Protein AF-X0YI12-F1 (afdb_monomer)

Mean predicted aligned error: 4.75 Å

Structure (mmCIF, N/CA/C/O backbone):
data_AF-X0YI12-F1
#
_entry.id   AF-X0YI12-F1
#
loop_
_atom_site.group_PDB
_atom_site.id
_atom_site.type_symbol
_atom_site.label_atom_id
_atom_site.label_alt_id
_atom_site.label_comp_id
_atom_site.label_asym_id
_atom_site.label_entity_id
_atom_site.label_seq_id
_atom_site.pdbx_PDB_ins_code
_atom_site.Cartn_x
_atom_site.Cartn_y
_atom_site.Cartn_z
_atom_site.occupancy
_atom_site.B_iso_or_equiv
_atom_site.auth_seq_id
_atom_site.auth_comp_id
_atom_site.auth_asym_id
_atom_site.auth_atom_id
_atom_site.pdbx_PDB_model_num
ATOM 1 N N . LEU A 1 1 ? 3.601 15.321 -9.075 1.00 83.69 1 LEU A N 1
ATOM 2 C CA . LEU A 1 1 ? 3.039 14.483 -7.984 1.00 83.69 1 LEU A CA 1
ATOM 3 C C . LEU A 1 1 ? 1.960 15.288 -7.278 1.00 83.69 1 LEU A C 1
ATOM 5 O O . LEU A 1 1 ? 1.842 16.468 -7.572 1.00 83.69 1 LEU A O 1
ATOM 9 N N . TRP A 1 2 ? 1.183 14.684 -6.387 1.00 88.38 2 TRP A N 1
ATOM 10 C CA . TRP A 1 2 ? 0.180 15.397 -5.594 1.00 88.38 2 TRP A CA 1
ATOM 11 C C . TRP A 1 2 ? 0.550 15.332 -4.113 1.00 88.38 2 TRP A C 1
ATOM 13 O O . TRP A 1 2 ? 0.984 14.285 -3.635 1.00 88.38 2 TRP A O 1
ATOM 23 N N . ARG A 1 3 ? 0.405 16.455 -3.409 1.00 89.56 3 ARG A N 1
ATOM 24 C CA . ARG A 1 3 ? 0.441 16.555 -1.949 1.00 89.56 3 ARG A CA 1
ATOM 25 C C . ARG A 1 3 ? -0.967 16.947 -1.520 1.00 89.56 3 ARG A C 1
ATOM 27 O O . ARG A 1 3 ? -1.361 18.093 -1.698 1.00 89.56 3 ARG A O 1
ATOM 34 N N . ASN A 1 4 ? -1.727 15.998 -0.978 1.00 90.88 4 ASN A N 1
ATOM 35 C CA . ASN A 1 4 ? -3.163 16.169 -0.747 1.00 90.88 4 ASN A CA 1
ATOM 36 C C . ASN A 1 4 ? -3.860 16.643 -2.040 1.00 90.88 4 ASN A C 1
ATOM 38 O O . ASN A 1 4 ? -3.774 15.970 -3.065 1.00 90.88 4 ASN A O 1
ATOM 42 N N . THR A 1 5 ? -4.503 17.808 -2.013 1.00 91.25 5 THR A N 1
ATOM 43 C CA . THR A 1 5 ? -5.202 18.423 -3.149 1.00 91.25 5 THR A CA 1
ATOM 44 C C . THR A 1 5 ? -4.309 19.318 -4.014 1.00 91.25 5 THR A C 1
ATOM 46 O O . THR A 1 5 ? -4.779 19.869 -5.005 1.00 91.25 5 THR A O 1
ATOM 49 N N . GLU A 1 6 ? -3.025 19.469 -3.678 1.00 91.88 6 GLU A N 1
ATOM 50 C CA . GLU A 1 6 ? -2.101 20.360 -4.379 1.00 91.88 6 GLU A CA 1
ATOM 51 C C . GLU A 1 6 ? -1.189 19.586 -5.333 1.00 91.88 6 GLU A C 1
ATOM 53 O O . GLU A 1 6 ? -0.494 18.638 -4.950 1.00 91.88 6 GLU A O 1
ATOM 58 N N . LYS A 1 7 ? -1.143 20.015 -6.597 1.00 89.75 7 LYS A N 1
ATOM 59 C CA . LYS A 1 7 ? -0.190 19.483 -7.570 1.00 89.75 7 LYS A CA 1
ATOM 60 C C . LYS A 1 7 ? 1.200 20.048 -7.275 1.00 89.75 7 LYS A C 1
ATOM 62 O O . LYS A 1 7 ? 1.418 21.252 -7.320 1.00 89.75 7 LYS A O 1
ATOM 67 N N . VAL A 1 8 ? 2.157 19.159 -7.040 1.00 86.62 8 VAL A N 1
ATOM 68 C CA . VAL A 1 8 ? 3.573 19.482 -6.852 1.00 86.62 8 VAL A CA 1
ATOM 69 C C . VAL A 1 8 ? 4.333 19.196 -8.143 1.00 86.62 8 VAL A C 1
ATOM 71 O O . VAL A 1 8 ? 4.398 18.048 -8.610 1.00 86.62 8 VAL A O 1
ATOM 74 N N . GLU A 1 9 ? 4.925 20.246 -8.707 1.00 84.06 9 GLU A N 1
ATOM 75 C CA . GLU A 1 9 ? 5.823 20.173 -9.858 1.00 84.06 9 GLU A CA 1
ATOM 76 C C . GLU A 1 9 ? 7.286 20.142 -9.401 1.00 84.06 9 GLU A C 1
ATOM 78 O O . GLU A 1 9 ? 7.667 20.801 -8.436 1.00 84.06 9 GLU A O 1
ATOM 83 N N . PHE A 1 10 ? 8.120 19.361 -10.090 1.00 78.62 10 PHE A N 1
ATOM 84 C CA . PHE A 1 10 ? 9.541 19.242 -9.763 1.00 78.62 10 PHE A CA 1
ATOM 85 C C . PHE A 1 10 ? 10.371 20.000 -10.784 1.00 78.62 10 PHE A C 1
ATOM 87 O O . PHE A 1 10 ? 10.740 19.462 -11.831 1.00 78.62 10 PHE A O 1
ATOM 94 N N . ALA A 1 11 ? 10.656 21.262 -10.467 1.00 68.69 11 ALA A N 1
ATOM 95 C CA . ALA A 1 11 ? 11.535 22.092 -11.273 1.00 68.69 11 ALA A CA 1
ATOM 96 C C . ALA A 1 11 ? 12.895 21.395 -11.465 1.00 68.69 11 ALA A C 1
ATOM 98 O O . ALA A 1 11 ? 13.528 20.951 -10.506 1.00 68.69 11 ALA A O 1
ATOM 99 N N . GLY A 1 12 ? 13.343 21.285 -12.716 1.00 72.19 12 GLY A N 1
ATOM 100 C CA . GLY A 1 12 ? 14.632 20.680 -13.063 1.00 72.19 12 GLY A CA 1
ATOM 101 C C . GLY A 1 12 ? 14.593 19.199 -13.444 1.00 72.19 12 GLY A C 1
ATOM 102 O O . GLY A 1 12 ? 15.643 18.674 -13.808 1.00 72.19 12 GLY A O 1
ATOM 103 N N . ASN A 1 13 ? 13.425 18.548 -13.423 1.00 81.38 13 ASN A N 1
ATOM 104 C CA . ASN A 1 13 ? 13.234 17.304 -14.164 1.00 81.38 13 ASN A CA 1
ATOM 105 C C . ASN A 1 13 ? 12.726 17.613 -15.584 1.00 81.38 13 ASN A C 1
ATOM 107 O O . ASN A 1 13 ? 11.718 18.293 -15.755 1.00 81.38 13 ASN A O 1
ATOM 111 N N . SER A 1 14 ? 13.417 17.095 -16.593 1.00 77.69 14 SER A N 1
ATOM 112 C CA . SER A 1 14 ? 13.041 17.120 -18.013 1.00 77.69 14 SER A CA 1
ATOM 113 C C . SER A 1 14 ? 13.368 15.751 -18.628 1.00 77.69 14 SER A C 1
ATOM 115 O O . SER A 1 14 ? 13.938 14.899 -17.936 1.00 77.69 14 SER A O 1
ATOM 117 N N . PRO A 1 15 ? 13.039 15.474 -19.901 1.00 74.06 15 PRO A N 1
ATOM 118 C CA . PRO A 1 15 ? 13.501 14.241 -20.540 1.00 74.06 15 PRO A CA 1
ATOM 119 C C . PRO A 1 15 ? 15.034 14.055 -20.469 1.00 74.06 15 PRO A C 1
ATOM 121 O O . PRO A 1 15 ? 15.508 12.921 -20.370 1.00 74.06 15 PRO A O 1
ATOM 124 N N . GLU A 1 16 ? 15.788 15.157 -20.424 1.00 77.69 16 GLU A N 1
ATOM 125 C CA . GLU A 1 16 ? 17.254 15.231 -20.385 1.00 77.69 16 GLU A CA 1
ATOM 126 C C . GLU A 1 16 ? 17.829 15.404 -18.967 1.00 77.69 16 GLU A C 1
ATOM 128 O O . GLU A 1 16 ? 19.021 15.187 -18.762 1.00 77.69 16 GLU A O 1
ATOM 133 N N . ASN A 1 17 ? 17.014 15.793 -17.979 1.00 78.19 17 ASN A N 1
ATOM 134 C CA . ASN A 1 17 ? 17.478 16.129 -16.632 1.00 78.19 17 ASN A CA 1
ATOM 135 C C . ASN A 1 17 ? 16.695 15.368 -15.557 1.00 78.19 17 ASN A C 1
ATOM 137 O O . ASN A 1 17 ? 15.469 15.392 -15.535 1.00 78.19 17 ASN A O 1
ATOM 141 N N . ARG A 1 18 ? 17.393 14.680 -14.650 1.00 80.50 18 ARG A N 1
ATOM 142 C CA . ARG A 1 18 ? 16.786 13.794 -13.638 1.00 80.50 18 ARG A CA 1
ATOM 143 C C . ARG A 1 18 ? 17.333 14.102 -12.249 1.00 80.50 18 ARG A C 1
ATOM 145 O O . ARG A 1 18 ? 17.974 13.266 -11.622 1.00 80.50 18 ARG A O 1
ATOM 152 N N . LYS A 1 19 ? 17.119 15.332 -11.785 1.00 83.75 19 LYS A N 1
ATOM 153 C CA . LYS A 1 19 ? 17.652 15.816 -10.501 1.00 83.75 19 LYS A CA 1
ATOM 154 C C . LYS A 1 19 ? 16.934 15.231 -9.294 1.00 83.75 19 LYS A C 1
ATOM 156 O O . LYS A 1 19 ? 17.537 15.070 -8.240 1.00 83.75 19 LYS A O 1
ATOM 161 N N . VAL A 1 20 ? 15.637 14.975 -9.432 1.00 88.31 20 VAL A N 1
ATOM 162 C CA . VAL A 1 20 ? 14.761 14.640 -8.311 1.00 88.31 20 VAL A CA 1
ATOM 163 C C . VAL A 1 20 ? 14.112 13.288 -8.546 1.00 88.31 20 VAL A C 1
ATOM 165 O O . VAL A 1 20 ? 13.454 13.078 -9.566 1.00 88.31 20 VAL A O 1
ATOM 168 N N . TYR A 1 21 ? 14.240 12.396 -7.566 1.00 91.00 21 TYR A N 1
ATOM 169 C CA . TYR A 1 21 ? 13.553 11.114 -7.568 1.00 91.00 21 TYR A CA 1
ATOM 170 C C . TYR A 1 21 ? 12.266 11.200 -6.744 1.00 91.00 21 TYR A C 1
ATOM 172 O O . TYR A 1 21 ? 12.298 11.545 -5.562 1.00 91.00 21 TYR A O 1
ATOM 180 N N . SER A 1 22 ? 11.123 10.910 -7.372 1.00 91.50 22 SER A N 1
ATOM 181 C CA . SER A 1 22 ? 9.792 11.071 -6.767 1.00 91.50 22 SER A CA 1
ATOM 182 C C . SER A 1 22 ? 9.665 10.338 -5.434 1.00 91.50 22 SER A C 1
ATOM 184 O O . SER A 1 22 ? 9.164 10.915 -4.473 1.00 91.50 22 SER A O 1
ATOM 186 N N . HIS A 1 23 ? 10.153 9.097 -5.363 1.00 94.31 23 HIS A N 1
ATOM 187 C CA . HIS A 1 23 ? 10.099 8.282 -4.152 1.00 94.31 23 HIS A CA 1
ATOM 188 C C . HIS A 1 23 ? 10.781 8.960 -2.959 1.00 94.31 23 HIS A C 1
ATOM 190 O O . HIS A 1 23 ? 10.196 9.023 -1.884 1.00 94.31 23 HIS A O 1
ATOM 196 N N . ASP A 1 24 ? 11.966 9.540 -3.159 1.00 94.19 24 ASP A N 1
ATOM 197 C CA . ASP A 1 24 ? 12.739 10.150 -2.074 1.00 94.19 24 ASP A CA 1
ATOM 198 C C . ASP A 1 24 ? 12.013 11.365 -1.486 1.00 94.19 24 ASP A C 1
ATOM 200 O O . ASP A 1 24 ? 12.006 11.565 -0.270 1.00 94.19 24 ASP A O 1
ATOM 204 N N . LEU A 1 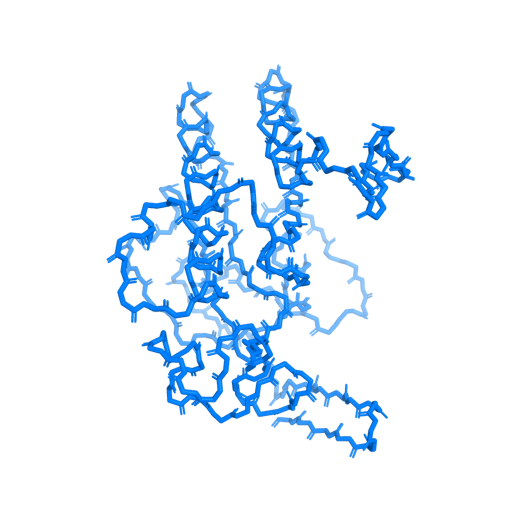25 ? 11.348 12.151 -2.339 1.00 92.69 25 LEU A N 1
ATOM 205 C CA . LEU A 1 25 ? 10.504 13.253 -1.886 1.00 92.69 25 LEU A CA 1
ATOM 206 C C . LEU A 1 25 ? 9.265 12.756 -1.147 1.00 92.69 25 LEU A C 1
ATOM 208 O O . LEU A 1 25 ? 8.962 13.272 -0.076 1.00 92.69 25 LEU A O 1
ATOM 212 N N . MET A 1 26 ? 8.574 11.746 -1.678 1.00 95.25 26 MET A N 1
ATOM 213 C CA . MET A 1 26 ? 7.399 11.171 -1.017 1.00 95.25 26 MET A CA 1
ATOM 214 C C . MET A 1 26 ? 7.756 10.612 0.362 1.00 95.25 26 MET A C 1
ATOM 216 O O . MET A 1 26 ? 7.060 10.901 1.330 1.00 95.25 26 MET A O 1
ATOM 220 N N . THR A 1 27 ? 8.877 9.896 0.479 1.00 97.56 27 THR A N 1
ATOM 221 C CA . THR A 1 27 ? 9.387 9.396 1.760 1.00 97.56 27 THR A CA 1
ATOM 222 C C . THR A 1 27 ? 9.733 10.543 2.703 1.00 97.56 27 THR A C 1
ATOM 224 O O . THR A 1 27 ? 9.338 10.517 3.867 1.00 97.56 27 THR A O 1
ATOM 227 N N . LYS A 1 28 ? 10.442 11.578 2.231 1.00 96.62 28 LYS A N 1
ATOM 228 C CA . LYS A 1 28 ? 10.769 12.750 3.057 1.00 96.62 28 LYS A CA 1
ATOM 229 C C . LYS A 1 28 ? 9.505 13.410 3.618 1.00 96.62 28 LYS A C 1
ATOM 231 O O . LYS A 1 28 ? 9.467 13.735 4.804 1.00 96.62 28 LYS A O 1
ATOM 236 N N . GLU A 1 29 ? 8.482 13.585 2.787 1.00 96.25 29 GLU A N 1
ATOM 237 C CA . GLU A 1 29 ? 7.208 14.177 3.200 1.00 96.25 29 GLU A CA 1
ATOM 238 C C . GLU A 1 29 ? 6.419 13.27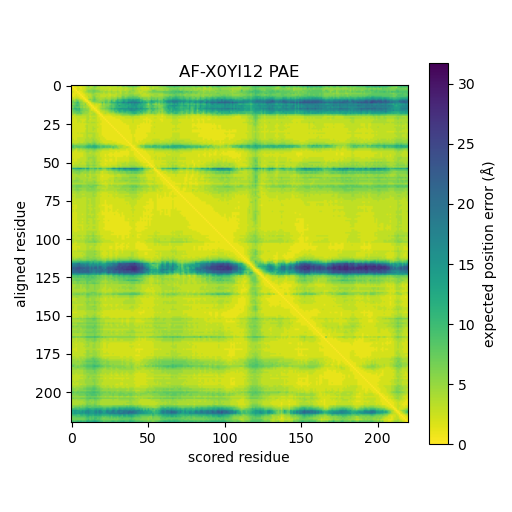8 4.152 1.00 96.25 29 GLU A C 1
ATOM 240 O O . GLU A 1 29 ? 5.904 13.780 5.147 1.00 96.25 29 GLU A O 1
ATOM 245 N N . ALA A 1 30 ? 6.372 11.967 3.905 1.00 98.00 30 ALA A N 1
ATOM 246 C CA . ALA A 1 30 ? 5.720 10.997 4.783 1.00 98.00 30 ALA A CA 1
ATOM 247 C C . ALA A 1 30 ? 6.335 11.006 6.192 1.00 98.00 30 ALA A C 1
ATOM 249 O O . ALA A 1 30 ? 5.620 11.154 7.182 1.00 98.00 30 ALA A O 1
ATOM 250 N N . LEU A 1 31 ? 7.667 10.938 6.289 1.00 98.69 31 LEU A N 1
ATOM 251 C CA . LEU A 1 31 ? 8.375 11.003 7.571 1.00 98.69 31 LEU A CA 1
ATOM 252 C C . LEU A 1 31 ? 8.155 12.355 8.267 1.00 98.69 31 LEU A C 1
ATOM 254 O O . LEU A 1 31 ? 7.918 12.405 9.472 1.00 98.69 31 LEU A O 1
ATOM 258 N N . GLY A 1 32 ? 8.206 13.459 7.514 1.00 98.31 32 GLY A N 1
ATOM 259 C CA . GLY A 1 32 ? 7.941 14.794 8.050 1.00 98.31 32 GLY A CA 1
ATOM 260 C C . GLY A 1 32 ? 6.503 14.963 8.546 1.00 98.31 32 GLY A C 1
ATOM 261 O O . GLY A 1 32 ? 6.286 15.593 9.578 1.00 98.31 32 GLY A O 1
ATOM 262 N N . PHE A 1 33 ? 5.527 14.393 7.838 1.00 98.06 33 PHE A N 1
ATOM 263 C CA . PHE A 1 33 ? 4.128 14.378 8.252 1.00 98.06 33 PHE A CA 1
ATOM 264 C C . PHE A 1 33 ? 3.950 13.630 9.570 1.00 98.06 33 PHE A C 1
ATOM 266 O O . PHE A 1 33 ? 3.364 14.195 10.485 1.00 98.06 33 PHE A O 1
ATOM 273 N N . VAL A 1 34 ? 4.506 12.421 9.696 1.00 98.44 34 VAL A N 1
ATOM 274 C CA . VAL A 1 34 ? 4.397 11.625 10.928 1.00 98.44 34 VAL A CA 1
ATOM 275 C C . VAL A 1 34 ? 5.013 12.350 12.123 1.00 98.44 34 VAL A C 1
ATOM 277 O O . VAL A 1 34 ? 4.389 12.389 13.177 1.00 98.44 34 VAL A O 1
ATOM 280 N N . ARG A 1 35 ? 6.179 12.998 11.960 1.00 98.50 35 ARG A N 1
ATOM 281 C CA . ARG A 1 35 ? 6.785 13.810 13.034 1.00 98.50 35 ARG A CA 1
ATOM 282 C C . ARG A 1 35 ? 5.845 14.918 13.511 1.00 98.50 35 ARG A C 1
ATOM 284 O O . ARG A 1 35 ? 5.560 14.995 14.697 1.00 98.50 35 ARG A O 1
ATOM 291 N N . ARG A 1 36 ? 5.302 15.715 12.584 1.00 97.69 36 ARG A N 1
ATOM 292 C CA . ARG A 1 36 ? 4.353 16.793 12.920 1.00 97.69 36 ARG A CA 1
ATOM 293 C C . ARG A 1 36 ? 3.050 16.263 13.519 1.00 97.69 36 ARG A C 1
ATOM 295 O O . ARG A 1 36 ? 2.481 16.891 14.401 1.00 97.69 36 ARG A O 1
ATOM 302 N N . ALA A 1 37 ? 2.554 15.132 13.024 1.00 97.19 37 ALA A N 1
ATOM 303 C CA . ALA A 1 37 ? 1.326 14.526 13.521 1.00 97.19 37 ALA A CA 1
ATOM 304 C C . ALA A 1 37 ? 1.490 14.008 14.957 1.00 97.19 37 ALA A C 1
ATOM 306 O O . ALA A 1 37 ? 0.582 14.179 15.763 1.00 97.19 37 ALA A O 1
ATOM 307 N N . ALA A 1 38 ? 2.656 13.444 15.286 1.00 96.25 38 ALA A N 1
ATOM 308 C CA . ALA A 1 38 ? 2.969 12.939 16.622 1.00 96.25 38 ALA A CA 1
ATOM 309 C C . ALA A 1 38 ? 3.086 14.040 17.692 1.00 96.25 38 ALA A C 1
ATOM 311 O O . ALA A 1 38 ? 2.929 13.756 18.874 1.00 96.25 38 ALA A O 1
ATOM 312 N N . GLU A 1 39 ? 3.342 15.291 17.297 1.00 95.69 39 GLU A N 1
ATOM 313 C CA . GLU A 1 39 ? 3.320 16.450 18.206 1.00 95.69 39 GLU A CA 1
ATOM 314 C C . GLU A 1 39 ? 1.886 16.863 18.593 1.00 95.69 39 GLU A C 1
ATOM 316 O O . GLU A 1 39 ? 1.680 17.582 19.572 1.00 95.69 39 GLU A O 1
ATOM 321 N N . GLY A 1 40 ? 0.886 16.438 17.816 1.00 92.81 40 GLY A N 1
ATOM 322 C CA . GLY A 1 40 ? -0.521 16.735 18.053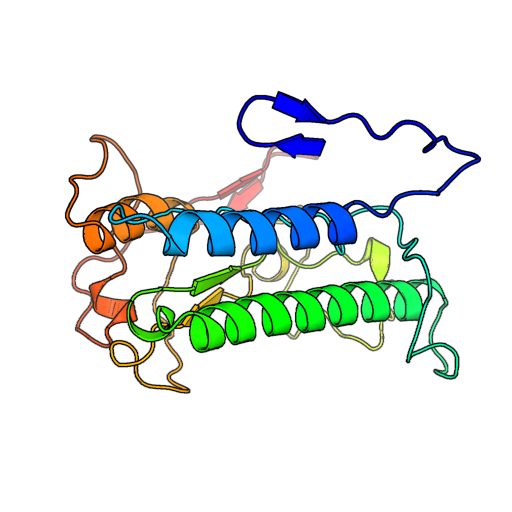 1.00 92.81 40 GLY A CA 1
ATOM 323 C C . GLY A 1 40 ? -1.222 15.706 18.941 1.00 92.81 40 GLY A C 1
ATOM 324 O O . GLY A 1 40 ? -0.737 14.607 19.180 1.00 92.81 40 GLY A O 1
ATOM 325 N N . SER A 1 41 ? -2.431 16.048 19.394 1.00 90.69 41 SER A N 1
ATOM 326 C CA . SER A 1 41 ? -3.307 15.142 20.156 1.00 90.69 41 SER A CA 1
ATOM 327 C C . SER A 1 41 ? -4.342 14.404 19.300 1.00 90.69 41 SER A C 1
ATOM 329 O O . SER A 1 41 ? -5.079 13.561 19.809 1.00 90.69 41 SER A O 1
ATOM 331 N N . LYS A 1 42 ? -4.449 14.744 18.011 1.00 95.19 42 LYS A N 1
ATOM 332 C CA . LYS A 1 42 ? -5.427 14.148 17.094 1.00 95.19 42 LYS A CA 1
ATOM 333 C C . LYS A 1 42 ? -4.837 12.908 16.413 1.00 95.19 42 LYS A C 1
ATOM 335 O O . LYS A 1 42 ? -3.660 12.939 16.056 1.00 95.19 42 LYS A O 1
ATOM 340 N N . PRO A 1 43 ? -5.643 11.860 16.158 1.00 96.44 43 PRO A N 1
ATOM 341 C CA . PRO A 1 43 ? -5.213 10.762 15.301 1.00 96.44 43 PRO A CA 1
ATOM 342 C C . PRO A 1 43 ? -4.923 11.275 13.885 1.00 96.44 43 PRO A C 1
ATOM 344 O O . PRO A 1 43 ? -5.469 12.295 13.452 1.00 96.44 43 PRO A O 1
ATOM 347 N N . PHE A 1 44 ? -4.077 10.556 13.151 1.00 97.50 44 PHE A N 1
ATOM 348 C CA . PHE A 1 44 ? -3.722 10.892 11.777 1.00 97.50 44 PHE A CA 1
ATOM 349 C C . PHE A 1 44 ? -4.003 9.736 10.821 1.00 97.50 44 PHE A C 1
ATOM 351 O O . PHE A 1 44 ? -4.032 8.571 11.206 1.00 97.50 44 PHE A O 1
ATOM 358 N N . PHE A 1 45 ? -4.143 10.080 9.544 1.00 97.62 45 PHE A N 1
ATOM 359 C CA . PHE A 1 45 ? -4.173 9.135 8.438 1.00 97.62 45 PHE A CA 1
ATOM 360 C C . PHE A 1 45 ? -3.113 9.539 7.412 1.00 97.62 45 PHE A C 1
ATOM 362 O O . PHE A 1 45 ? -3.045 10.702 7.011 1.00 97.62 45 PHE A O 1
ATOM 369 N N . LEU A 1 46 ? -2.279 8.583 7.000 1.00 98.00 46 LEU A N 1
ATOM 370 C CA . LEU A 1 46 ? -1.261 8.768 5.969 1.00 98.00 46 LEU A CA 1
ATOM 371 C C . LEU A 1 46 ? -1.483 7.757 4.846 1.00 98.00 46 LEU A C 1
ATOM 373 O O . LEU A 1 46 ? -1.292 6.560 5.037 1.00 98.00 46 LEU A O 1
ATOM 377 N N . TYR A 1 47 ? -1.788 8.259 3.651 1.00 97.50 47 TYR A N 1
ATOM 378 C CA . TYR A 1 47 ? -1.768 7.464 2.429 1.00 97.50 47 TYR A CA 1
ATOM 379 C C . TYR A 1 47 ? -0.464 7.708 1.655 1.00 97.50 47 TYR A C 1
ATOM 381 O O . TYR A 1 47 ? -0.332 8.674 0.901 1.00 97.50 47 TYR A O 1
ATOM 389 N N . ALA A 1 48 ? 0.527 6.838 1.863 1.00 96.62 48 ALA A N 1
ATOM 390 C CA . ALA A 1 48 ? 1.828 6.902 1.196 1.00 96.62 48 ALA A CA 1
ATOM 391 C C . ALA A 1 48 ? 1.825 6.100 -0.122 1.00 96.62 48 ALA A C 1
ATOM 393 O O . ALA A 1 48 ? 2.358 4.996 -0.2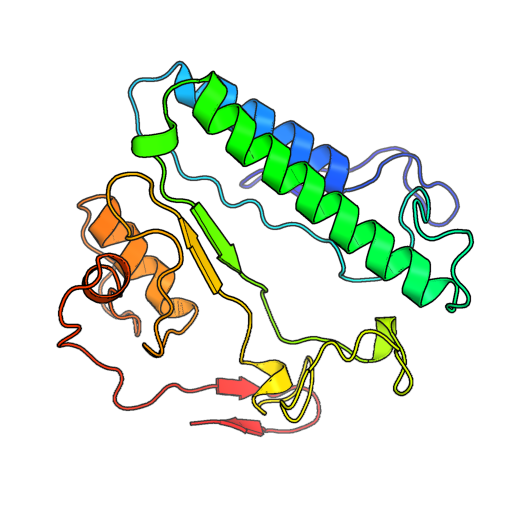04 1.00 96.62 48 ALA A O 1
ATOM 394 N N . ALA A 1 49 ? 1.220 6.666 -1.168 1.00 95.88 49 ALA A N 1
ATOM 395 C CA . ALA A 1 49 ? 1.054 6.022 -2.476 1.00 95.88 49 ALA A CA 1
ATOM 396 C C . ALA A 1 49 ? 2.339 6.037 -3.329 1.00 95.88 49 ALA A C 1
ATOM 398 O O . ALA A 1 49 ? 2.454 6.805 -4.289 1.00 95.88 49 ALA A O 1
ATOM 399 N N . TYR A 1 50 ? 3.347 5.244 -2.961 1.00 95.25 50 TYR A N 1
ATOM 400 C CA . TYR A 1 50 ? 4.621 5.223 -3.680 1.00 95.25 50 TYR A CA 1
ATOM 401 C C . TYR A 1 50 ? 4.467 4.901 -5.171 1.00 95.25 50 TYR A C 1
ATOM 403 O O . TYR A 1 50 ? 3.672 4.068 -5.583 1.00 95.25 50 TYR A O 1
ATOM 411 N N . THR A 1 51 ? 5.284 5.568 -5.990 1.00 91.75 51 THR A N 1
ATOM 412 C CA . THR A 1 51 ? 5.264 5.403 -7.455 1.00 91.75 51 THR A CA 1
ATOM 413 C C . THR A 1 51 ? 6.184 4.296 -7.957 1.00 91.75 51 THR A C 1
ATOM 415 O O . THR A 1 51 ? 6.094 3.903 -9.113 1.00 91.75 51 THR A O 1
ATOM 418 N N . ILE A 1 52 ? 7.082 3.793 -7.114 1.00 93.25 52 ILE A N 1
ATOM 419 C CA . ILE A 1 52 ? 7.994 2.708 -7.475 1.00 93.25 52 ILE A CA 1
ATOM 420 C C . ILE A 1 52 ? 7.355 1.363 -7.106 1.00 93.25 52 ILE A C 1
ATOM 422 O O . ILE A 1 52 ? 6.660 1.309 -6.097 1.00 93.25 52 ILE A O 1
ATOM 426 N N . PRO A 1 53 ? 7.568 0.290 -7.887 1.00 91.81 53 PRO A N 1
ATOM 427 C CA . PRO A 1 53 ? 8.480 0.185 -9.028 1.00 91.81 53 PRO A CA 1
ATOM 428 C C . PRO A 1 53 ? 7.836 0.510 -10.397 1.00 91.81 53 PRO A C 1
ATOM 430 O O . PRO A 1 53 ? 8.326 0.049 -11.425 1.00 91.81 53 PRO A O 1
ATOM 433 N N . HIS A 1 54 ? 6.737 1.273 -10.450 1.00 89.19 54 HIS A N 1
ATOM 434 C CA . HIS A 1 54 ? 6.033 1.561 -11.703 1.00 89.19 54 HIS A CA 1
ATOM 435 C C . HIS A 1 54 ? 6.837 2.458 -12.664 1.00 89.19 54 HIS A C 1
ATOM 437 O O . HIS A 1 54 ? 7.454 3.447 -12.269 1.00 89.19 54 HIS A O 1
ATOM 443 N N . GLY A 1 55 ? 6.712 2.194 -13.968 1.00 79.88 55 GLY A N 1
ATOM 444 C CA . GLY A 1 55 ? 7.138 3.086 -15.043 1.00 79.88 55 GLY A CA 1
ATOM 445 C C . GLY A 1 55 ? 8.509 2.743 -15.621 1.00 79.88 55 GLY A C 1
ATOM 446 O O . GLY A 1 55 ? 8.904 1.585 -15.703 1.00 79.88 55 GLY A O 1
ATOM 447 N N . LYS A 1 56 ? 9.235 3.764 -16.089 1.00 80.31 56 LYS A N 1
ATOM 448 C CA . LYS A 1 56 ? 10.598 3.572 -16.599 1.00 80.31 56 LYS A CA 1
ATOM 449 C C . LYS A 1 56 ? 11.512 3.211 -15.424 1.00 80.31 56 LYS A C 1
ATOM 451 O O . LYS A 1 56 ? 11.604 3.986 -14.475 1.00 80.31 56 LYS A O 1
ATOM 456 N N . LEU A 1 57 ? 12.199 2.072 -15.510 1.00 87.19 57 LEU A N 1
ATOM 457 C CA . LEU A 1 57 ? 13.111 1.550 -14.484 1.00 87.19 57 LEU A CA 1
ATOM 458 C C . LEU A 1 57 ? 14.409 2.361 -14.423 1.00 87.19 57 LEU A C 1
ATOM 460 O O . LEU A 1 57 ? 15.469 1.912 -14.853 1.00 87.19 57 LEU A O 1
ATOM 464 N N . HIS A 1 58 ? 14.310 3.592 -13.934 1.00 88.44 58 HIS A N 1
ATOM 465 C CA . HIS A 1 58 ? 15.407 4.550 -13.845 1.00 88.44 58 HIS A CA 1
ATOM 466 C C . HIS A 1 58 ? 15.585 5.038 -12.401 1.00 88.44 58 HIS A C 1
ATOM 468 O O . HIS A 1 58 ? 15.362 6.223 -12.129 1.00 88.44 58 HIS A O 1
ATOM 474 N N . PRO A 1 59 ? 15.949 4.152 -11.458 1.00 92.19 59 PRO A N 1
ATOM 475 C CA . PRO A 1 59 ? 16.387 4.609 -10.150 1.00 92.19 59 PRO A CA 1
ATOM 476 C C . PRO A 1 59 ? 17.667 5.459 -10.284 1.00 92.19 59 PRO A C 1
ATOM 478 O O . PRO A 1 59 ? 18.355 5.380 -11.306 1.00 92.19 59 PRO A O 1
ATOM 481 N N . PRO A 1 60 ? 18.012 6.263 -9.262 1.00 92.62 60 PRO A N 1
ATOM 482 C CA . PRO A 1 60 ? 19.269 7.017 -9.246 1.00 92.62 60 PRO A CA 1
ATOM 483 C C . PRO A 1 60 ? 20.518 6.133 -9.373 1.00 92.62 60 PRO A C 1
ATOM 485 O O . PRO A 1 60 ? 21.539 6.577 -9.891 1.00 92.62 60 PRO A O 1
ATOM 488 N N . ASP A 1 61 ? 20.428 4.895 -8.890 1.00 94.12 61 ASP A N 1
ATOM 489 C CA . ASP A 1 61 ? 21.478 3.887 -8.909 1.00 94.12 61 ASP A CA 1
ATOM 490 C C . ASP A 1 61 ? 20.858 2.480 -8.863 1.00 94.12 61 ASP A C 1
ATOM 492 O O . ASP A 1 61 ? 19.683 2.321 -8.524 1.00 94.12 61 ASP A O 1
ATOM 496 N N . ASP A 1 62 ? 21.647 1.466 -9.211 1.00 94.25 62 ASP A N 1
ATOM 497 C CA . ASP A 1 62 ? 21.248 0.055 -9.229 1.00 94.25 62 ASP A CA 1
ATOM 498 C C . ASP A 1 62 ? 21.803 -0.746 -8.038 1.00 94.25 62 ASP A C 1
ATOM 500 O O . ASP A 1 62 ? 21.809 -1.982 -8.046 1.00 94.25 62 ASP A O 1
ATOM 504 N N . LYS A 1 63 ? 22.287 -0.066 -6.991 1.00 95.69 63 LYS A N 1
ATOM 505 C CA . LYS A 1 63 ? 22.906 -0.727 -5.841 1.00 95.69 63 LYS A CA 1
ATOM 506 C C . LYS A 1 63 ? 21.842 -1.425 -4.980 1.00 95.69 63 LYS A C 1
ATOM 508 O O . LYS A 1 63 ? 20.712 -0.949 -4.877 1.00 95.69 63 LYS A O 1
ATOM 513 N N . PRO A 1 64 ? 22.204 -2.532 -4.305 1.00 96.25 64 PRO A N 1
ATOM 514 C CA . PRO A 1 64 ? 23.516 -3.194 -4.299 1.00 96.25 64 PRO A CA 1
ATOM 515 C C . PRO A 1 64 ? 23.703 -4.216 -5.441 1.00 96.25 64 PRO A C 1
ATOM 517 O O . PRO A 1 64 ? 24.522 -5.123 -5.325 1.00 96.25 64 PRO A O 1
ATOM 520 N N . TYR A 1 65 ? 22.938 -4.124 -6.531 1.00 95.12 65 TYR A N 1
ATOM 521 C CA . TYR A 1 65 ? 22.827 -5.186 -7.536 1.00 95.12 65 TYR A CA 1
ATOM 522 C C . TYR A 1 65 ? 23.745 -5.027 -8.754 1.00 95.12 65 TYR A C 1
ATOM 524 O O . TYR A 1 65 ? 23.689 -5.867 -9.653 1.00 95.12 65 TYR A O 1
ATOM 532 N N . GLY A 1 66 ? 24.610 -4.008 -8.780 1.00 93.44 66 GLY A N 1
ATOM 533 C CA . GLY A 1 66 ? 25.525 -3.722 -9.893 1.00 93.44 66 GLY A CA 1
ATOM 534 C C . GLY A 1 66 ? 26.332 -4.935 -10.375 1.00 93.44 66 GLY A C 1
ATOM 535 O O . GLY A 1 66 ? 26.429 -5.161 -11.581 1.00 93.44 66 GLY A O 1
ATOM 536 N N . ASP A 1 67 ? 26.796 -5.788 -9.457 1.00 95.19 67 ASP A N 1
ATOM 537 C CA . ASP A 1 67 ? 27.613 -6.971 -9.776 1.00 95.19 67 ASP A CA 1
ATOM 538 C C . ASP A 1 67 ? 26.794 -8.236 -10.092 1.00 95.19 67 ASP A C 1
ATOM 540 O O . ASP A 1 67 ? 27.351 -9.302 -10.362 1.00 95.19 67 ASP A O 1
ATOM 544 N N . LYS A 1 68 ? 25.456 -8.170 -10.045 1.00 93.31 68 LYS A N 1
ATOM 545 C CA . LYS A 1 68 ? 24.614 -9.336 -10.338 1.00 93.31 68 LYS A CA 1
ATOM 546 C C . LYS A 1 68 ? 24.620 -9.656 -11.836 1.00 93.31 68 LYS A C 1
ATOM 548 O O . LYS A 1 68 ? 24.591 -8.735 -12.656 1.00 93.31 68 LYS A O 1
ATOM 553 N N . PRO A 1 69 ? 24.568 -10.943 -12.224 1.00 92.06 69 PRO A N 1
ATOM 554 C CA . PRO A 1 69 ? 24.470 -11.359 -13.622 1.00 92.06 69 PRO A CA 1
ATOM 555 C C . PRO A 1 69 ? 23.031 -11.208 -14.159 1.00 92.06 69 PRO A C 1
ATOM 557 O O . PRO A 1 69 ? 22.500 -12.106 -14.801 1.00 92.06 69 PRO A O 1
ATOM 560 N N . TRP A 1 70 ? 22.376 -10.090 -13.849 1.00 89.81 70 TRP A N 1
ATOM 561 C CA . TRP A 1 70 ? 21.018 -9.760 -14.278 1.00 89.81 70 TRP A CA 1
ATOM 562 C C . TRP A 1 70 ? 21.053 -8.696 -15.372 1.00 89.81 70 TRP A C 1
ATOM 564 O O . TRP A 1 70 ? 22.040 -7.964 -15.514 1.00 89.81 70 TRP A O 1
ATOM 574 N N . SER A 1 71 ? 19.961 -8.555 -16.119 1.00 89.06 71 SER A N 1
ATOM 575 C CA . SER A 1 71 ? 19.799 -7.407 -17.010 1.00 89.06 71 SER A CA 1
ATOM 576 C C . SER A 1 71 ? 19.793 -6.091 -16.217 1.00 89.06 71 SER A C 1
ATOM 578 O O . SER A 1 71 ? 19.431 -6.056 -15.039 1.00 89.06 71 SER A O 1
ATOM 580 N N . GLN A 1 72 ? 20.151 -4.971 -16.856 1.00 89.81 72 GLN A N 1
ATOM 581 C CA . GLN A 1 72 ? 20.115 -3.667 -16.177 1.00 89.81 72 GLN A CA 1
ATOM 582 C C . GLN A 1 72 ? 18.705 -3.319 -15.677 1.00 89.81 72 GLN A C 1
ATOM 584 O O . GLN A 1 72 ? 18.554 -2.733 -14.609 1.00 89.81 72 GLN A O 1
ATOM 589 N N . ALA A 1 73 ? 17.669 -3.709 -16.426 1.00 88.44 73 ALA A N 1
ATOM 590 C CA . ALA A 1 73 ? 16.280 -3.540 -16.017 1.00 88.44 73 ALA A CA 1
ATOM 591 C C . ALA A 1 73 ? 15.991 -4.285 -14.704 1.00 88.44 73 ALA A C 1
ATOM 593 O O . ALA A 1 73 ? 15.461 -3.691 -13.771 1.00 88.44 73 ALA A O 1
ATOM 594 N N . GLU A 1 74 ? 16.414 -5.542 -14.582 1.00 89.31 74 GLU A N 1
ATOM 595 C CA . GLU A 1 74 ? 16.236 -6.321 -13.354 1.00 89.31 74 GLU A CA 1
ATOM 596 C C . GLU A 1 74 ? 17.000 -5.729 -12.166 1.00 89.31 74 GLU A C 1
ATOM 598 O O . GLU A 1 74 ? 16.432 -5.616 -11.080 1.00 89.31 74 GLU A O 1
ATOM 603 N N . LYS A 1 75 ? 18.251 -5.287 -12.361 1.00 91.62 75 LYS A N 1
ATOM 604 C CA . LYS A 1 75 ? 19.018 -4.594 -11.308 1.00 91.62 75 LYS A CA 1
ATOM 605 C C . LYS A 1 75 ? 18.306 -3.329 -10.845 1.00 91.62 75 LYS A C 1
ATOM 607 O O . LYS A 1 75 ? 18.150 -3.110 -9.647 1.00 91.62 75 LYS A O 1
ATOM 612 N N . ASN A 1 76 ? 17.820 -2.529 -11.792 1.00 92.50 76 ASN A N 1
ATOM 613 C CA . ASN A 1 76 ? 17.100 -1.295 -11.511 1.00 92.50 76 ASN A CA 1
ATOM 614 C C . ASN A 1 76 ? 15.774 -1.563 -10.787 1.00 92.50 76 ASN A C 1
ATOM 616 O O . ASN A 1 76 ? 15.460 -0.881 -9.814 1.00 92.50 76 ASN A O 1
ATOM 620 N N . TYR A 1 77 ? 15.009 -2.564 -11.226 1.00 91.69 77 TYR A N 1
ATOM 621 C CA . TYR A 1 77 ? 13.775 -2.988 -10.567 1.00 91.69 77 TYR A CA 1
ATOM 622 C C . TYR A 1 77 ? 14.043 -3.425 -9.123 1.00 91.69 77 TYR A C 1
ATOM 624 O O . TYR A 1 77 ? 13.397 -2.929 -8.201 1.00 91.69 77 TYR A O 1
ATOM 632 N N . ALA A 1 78 ? 15.040 -4.288 -8.912 1.00 92.31 78 ALA A N 1
ATOM 633 C CA . ALA A 1 78 ? 15.429 -4.734 -7.581 1.00 92.31 78 ALA A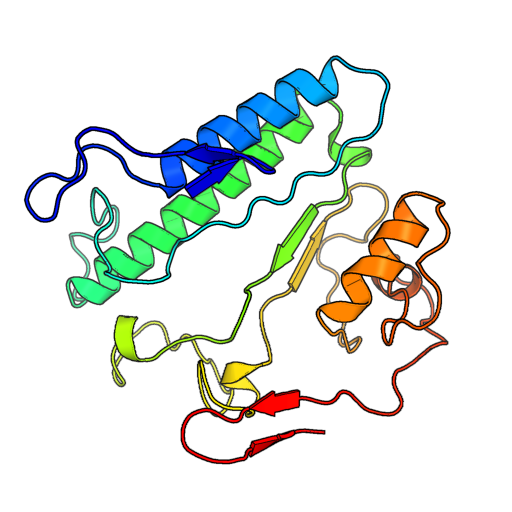 CA 1
ATOM 634 C C . ALA A 1 78 ? 15.873 -3.553 -6.703 1.00 92.31 78 ALA A C 1
ATOM 636 O O . ALA A 1 78 ? 15.403 -3.425 -5.577 1.00 92.31 78 ALA A O 1
ATOM 637 N N . ALA A 1 79 ? 16.684 -2.630 -7.231 1.00 94.81 79 ALA A N 1
ATOM 638 C CA . ALA A 1 79 ? 17.112 -1.430 -6.510 1.00 94.81 79 ALA A CA 1
ATOM 639 C C . ALA A 1 79 ? 15.930 -0.528 -6.108 1.00 94.81 79 ALA A C 1
ATOM 641 O O . ALA A 1 79 ? 15.907 0.010 -5.000 1.00 94.81 79 ALA A O 1
ATOM 642 N N . MET A 1 80 ? 14.910 -0.392 -6.965 1.00 95.25 80 MET A N 1
ATOM 643 C CA . MET A 1 80 ? 13.669 0.316 -6.627 1.00 95.25 80 MET A CA 1
ATOM 644 C C . MET A 1 80 ? 12.927 -0.378 -5.475 1.00 95.25 80 MET A C 1
ATOM 646 O O . MET A 1 80 ? 12.541 0.287 -4.515 1.00 95.25 80 MET A O 1
ATOM 650 N N . VAL A 1 81 ? 12.766 -1.703 -5.528 1.00 94.75 81 VAL A N 1
ATOM 651 C CA . VAL A 1 81 ? 12.104 -2.470 -4.458 1.00 94.75 81 VAL A CA 1
ATOM 652 C C . VAL A 1 81 ? 12.883 -2.371 -3.140 1.00 94.75 81 VAL A C 1
ATOM 654 O O . VAL A 1 81 ? 12.287 -2.067 -2.111 1.00 94.75 81 VAL A O 1
ATOM 657 N N . THR A 1 82 ? 14.210 -2.516 -3.157 1.00 96.38 82 THR A N 1
ATOM 658 C CA . THR A 1 82 ? 15.066 -2.348 -1.967 1.00 96.38 82 THR A CA 1
ATOM 659 C C . THR A 1 82 ? 14.986 -0.946 -1.384 1.00 96.38 82 THR A C 1
ATOM 661 O O . THR A 1 82 ? 14.971 -0.776 -0.167 1.00 96.38 82 THR A O 1
ATOM 664 N N . ARG A 1 83 ? 14.932 0.081 -2.236 1.00 97.25 83 ARG A N 1
ATOM 665 C CA . ARG A 1 83 ? 14.777 1.466 -1.785 1.00 97.25 83 ARG A CA 1
ATOM 666 C C . ARG A 1 83 ? 13.439 1.669 -1.068 1.00 97.25 83 ARG A C 1
ATOM 668 O O . ARG A 1 83 ? 13.435 2.286 -0.005 1.00 97.25 83 ARG A O 1
ATOM 675 N N . MET A 1 84 ? 12.351 1.114 -1.612 1.00 97.62 84 MET A N 1
ATOM 676 C CA . MET A 1 84 ? 11.035 1.126 -0.967 1.00 97.62 84 MET A CA 1
ATOM 677 C C . MET A 1 84 ? 11.068 0.411 0.382 1.00 97.62 84 MET A C 1
ATOM 679 O O . MET A 1 84 ? 10.627 0.985 1.370 1.00 97.62 84 MET A O 1
ATOM 683 N N . ASP A 1 85 ? 11.624 -0.800 0.434 1.00 98.12 85 ASP A N 1
ATOM 684 C CA . ASP A 1 85 ? 11.746 -1.592 1.66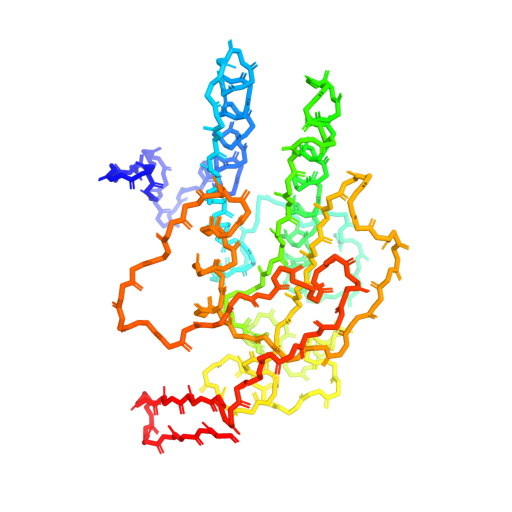2 1.00 98.12 85 ASP A CA 1
ATOM 685 C C . ASP A 1 85 ? 12.517 -0.836 2.756 1.00 98.12 85 ASP A C 1
ATOM 687 O O . ASP A 1 85 ? 12.015 -0.650 3.866 1.00 98.12 85 ASP A O 1
ATOM 691 N N . ARG A 1 86 ? 13.681 -0.267 2.412 1.00 98.25 86 ARG A N 1
ATOM 692 C CA . ARG A 1 86 ? 14.465 0.594 3.312 1.00 98.25 86 ARG A CA 1
ATOM 693 C C . ARG A 1 86 ? 13.632 1.751 3.861 1.00 98.25 86 ARG A C 1
ATOM 695 O O . ARG A 1 86 ? 13.714 2.065 5.048 1.00 98.25 86 ARG A O 1
ATOM 702 N N . ASP A 1 87 ? 12.880 2.431 3.003 1.00 98.44 87 ASP A N 1
ATOM 703 C CA . ASP A 1 87 ? 12.142 3.636 3.378 1.00 98.44 87 ASP A CA 1
ATOM 704 C C . ASP A 1 87 ? 10.856 3.329 4.165 1.00 98.44 87 ASP A C 1
ATOM 706 O O . ASP A 1 87 ? 10.534 4.066 5.100 1.00 98.44 87 ASP A O 1
ATOM 710 N N . VAL A 1 88 ? 10.206 2.190 3.908 1.00 98.44 88 VAL A N 1
ATOM 711 C CA . VAL A 1 88 ? 9.187 1.618 4.803 1.00 98.44 88 VAL A CA 1
ATOM 712 C C . VAL A 1 88 ? 9.810 1.280 6.160 1.00 98.44 88 VAL A C 1
ATOM 714 O O . VAL A 1 88 ? 9.264 1.657 7.195 1.00 98.44 88 VAL A O 1
ATOM 717 N N . GLY A 1 89 ? 10.995 0.664 6.184 1.00 98.62 89 GLY A N 1
ATOM 718 C CA . GLY A 1 89 ? 11.737 0.396 7.417 1.00 98.62 89 GLY A CA 1
ATOM 719 C C . GLY A 1 89 ? 12.024 1.664 8.229 1.00 98.62 89 GLY A C 1
ATOM 720 O O . GLY A 1 89 ? 11.848 1.672 9.447 1.00 98.62 89 GLY A O 1
ATOM 721 N N . ARG A 1 90 ? 12.385 2.771 7.566 1.00 98.81 90 ARG A N 1
ATOM 722 C CA . ARG A 1 90 ? 12.566 4.086 8.210 1.00 98.81 90 ARG A CA 1
ATOM 723 C C . ARG A 1 90 ? 11.268 4.635 8.795 1.00 98.81 90 ARG A C 1
ATOM 725 O O . ARG A 1 90 ? 11.308 5.208 9.879 1.00 98.81 90 ARG A O 1
ATOM 732 N N . LEU A 1 91 ? 10.136 4.461 8.111 1.00 98.69 91 LEU A N 1
ATOM 733 C CA . LEU A 1 91 ? 8.825 4.849 8.634 1.00 98.69 91 LEU A CA 1
ATOM 734 C C . LEU A 1 91 ? 8.477 4.047 9.896 1.00 98.69 91 LEU A C 1
ATOM 736 O O . LEU A 1 91 ? 8.108 4.636 10.906 1.00 98.69 91 LEU A O 1
ATOM 740 N N . LEU A 1 92 ? 8.666 2.726 9.876 1.00 98.75 92 LEU A N 1
ATOM 741 C CA . LEU A 1 92 ? 8.418 1.872 11.043 1.00 98.75 92 LEU A CA 1
ATOM 742 C C . LEU A 1 92 ? 9.355 2.198 12.216 1.00 98.75 92 LEU A C 1
ATOM 744 O O . LEU A 1 92 ? 8.923 2.223 13.366 1.00 98.75 92 LEU A O 1
ATOM 748 N N . ALA A 1 93 ? 10.632 2.474 11.940 1.00 98.88 93 ALA A N 1
ATOM 749 C CA . ALA A 1 93 ? 11.586 2.908 12.958 1.00 98.88 93 ALA A CA 1
ATOM 750 C C . ALA A 1 93 ? 11.184 4.257 13.572 1.00 98.88 93 ALA A C 1
ATOM 752 O O . ALA A 1 93 ? 11.271 4.419 14.786 1.00 98.88 93 ALA A O 1
ATOM 753 N N . LEU A 1 94 ? 10.686 5.190 12.756 1.00 98.88 94 LEU A N 1
ATOM 754 C CA . LEU A 1 94 ? 10.195 6.485 13.218 1.00 98.88 94 LEU A CA 1
ATOM 755 C C . LEU A 1 94 ? 8.983 6.350 14.151 1.00 98.88 94 LEU A C 1
ATOM 757 O O . LEU A 1 94 ? 8.928 7.029 15.171 1.00 98.88 94 LEU A O 1
ATOM 761 N N . LEU A 1 95 ? 8.026 5.467 13.842 1.00 98.69 95 LEU A N 1
ATOM 762 C CA . LEU A 1 95 ? 6.878 5.222 14.727 1.00 98.69 95 LEU A CA 1
ATOM 763 C C . LEU A 1 95 ? 7.326 4.757 16.122 1.00 98.69 95 LEU A C 1
ATOM 765 O O . LEU A 1 95 ? 6.768 5.196 17.128 1.00 98.69 95 LEU A O 1
ATOM 769 N N . LYS A 1 96 ? 8.368 3.915 16.185 1.00 98.50 96 LYS A N 1
ATOM 770 C CA . LYS A 1 96 ? 8.991 3.478 17.445 1.00 98.50 96 LYS A CA 1
ATOM 771 C C . LYS A 1 96 ? 9.742 4.604 18.148 1.00 98.50 96 LYS A C 1
ATOM 773 O O . LYS A 1 96 ? 9.565 4.773 19.347 1.00 98.50 96 LYS A O 1
ATOM 778 N N . GLU A 1 97 ? 10.550 5.369 17.412 1.00 98.62 97 GLU A N 1
ATOM 779 C CA . GLU A 1 97 ? 11.292 6.538 17.918 1.00 98.62 97 GLU A CA 1
ATOM 780 C C . GLU A 1 97 ? 10.353 7.536 18.611 1.00 98.62 97 GLU A C 1
ATOM 782 O O . GLU A 1 97 ? 10.676 8.056 19.673 1.00 98.62 97 GLU A O 1
ATOM 787 N N . LEU A 1 98 ? 9.174 7.761 18.028 1.00 98.31 98 LEU A N 1
ATOM 788 C CA . LEU A 1 98 ? 8.164 8.690 18.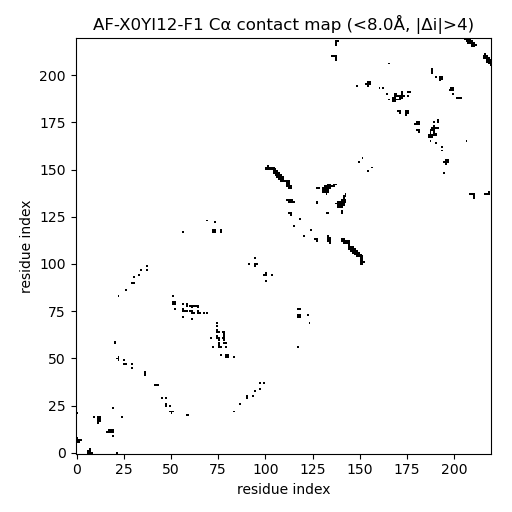535 1.00 98.31 98 LEU A CA 1
ATOM 789 C C . LEU A 1 98 ? 7.240 8.080 19.604 1.00 98.31 98 LEU A C 1
ATOM 791 O O . LEU A 1 98 ? 6.366 8.777 20.108 1.00 98.31 98 LEU A O 1
ATOM 795 N N . GLY A 1 99 ? 7.391 6.794 19.942 1.00 97.69 99 GLY A N 1
ATOM 796 C CA . GLY A 1 99 ? 6.564 6.126 20.954 1.00 97.69 99 GLY A CA 1
ATOM 797 C C . GLY A 1 99 ? 5.099 5.901 20.554 1.00 97.69 99 GLY A C 1
ATOM 798 O O . GLY A 1 99 ? 4.267 5.646 21.417 1.00 97.69 99 GLY A O 1
ATOM 799 N N . ILE A 1 100 ? 4.767 5.977 19.261 1.00 97.88 100 ILE A N 1
ATOM 800 C CA . ILE A 1 100 ? 3.388 5.843 18.745 1.00 97.88 100 ILE A CA 1
ATOM 801 C C . ILE A 1 100 ? 3.141 4.522 17.999 1.00 97.88 100 ILE A C 1
ATOM 803 O O . ILE A 1 100 ? 2.069 4.320 17.429 1.00 97.88 100 ILE A O 1
ATOM 807 N N . ASP A 1 101 ? 4.119 3.613 17.994 1.00 98.12 101 ASP A N 1
ATOM 808 C CA . ASP A 1 101 ? 4.078 2.352 17.242 1.00 98.12 101 ASP A CA 1
ATOM 809 C C . ASP A 1 101 ? 2.894 1.448 17.634 1.00 98.12 101 ASP A C 1
ATOM 811 O O . ASP A 1 101 ? 2.190 0.944 16.765 1.00 98.12 101 ASP A O 1
ATOM 815 N N . GLU A 1 102 ? 2.606 1.289 18.930 1.00 97.62 102 GLU A N 1
ATOM 816 C CA . GLU A 1 102 ? 1.477 0.468 19.422 1.00 97.62 102 GLU A CA 1
ATOM 817 C C . GLU A 1 102 ? 0.099 1.106 19.159 1.00 97.62 102 GLU A C 1
ATOM 819 O O . GLU A 1 102 ? -0.938 0.436 19.168 1.00 97.62 102 GLU A O 1
ATOM 824 N N . HIS A 1 103 ? 0.084 2.407 18.866 1.00 96.31 103 HIS A N 1
ATOM 825 C CA . HIS A 1 103 ? -1.112 3.182 18.540 1.00 96.31 103 HIS A CA 1
ATOM 826 C C . HIS A 1 103 ? -1.277 3.422 17.036 1.00 96.31 103 HIS A C 1
ATOM 828 O O . HIS A 1 103 ? -2.193 4.132 16.628 1.00 96.31 103 HIS A O 1
ATOM 834 N N . THR A 1 104 ? -0.418 2.820 16.209 1.00 98.38 104 THR A N 1
ATOM 835 C CA . THR A 1 104 ? -0.452 2.971 14.755 1.00 98.38 104 THR A CA 1
ATOM 836 C C . THR A 1 104 ? -0.639 1.611 14.092 1.00 98.38 104 THR A C 1
ATOM 838 O O . THR A 1 104 ? 0.187 0.710 14.236 1.00 98.38 104 THR A O 1
ATOM 841 N N . VAL A 1 105 ? -1.706 1.475 13.306 1.00 98.62 105 VAL A N 1
ATOM 842 C CA . VAL A 1 105 ? -1.867 0.355 12.374 1.00 98.62 105 VAL A CA 1
ATOM 843 C C . VAL A 1 105 ? -1.242 0.719 11.027 1.00 98.62 105 VAL A C 1
ATOM 845 O O . VAL A 1 105 ? -1.484 1.797 10.485 1.00 98.62 105 VAL A O 1
ATOM 848 N N . VAL A 1 106 ? -0.422 -0.177 10.479 1.00 98.69 106 VAL A N 1
ATOM 849 C CA . VAL A 1 106 ? 0.236 -0.004 9.179 1.00 98.69 106 VAL A CA 1
ATOM 850 C C . VAL A 1 106 ? -0.262 -1.072 8.218 1.00 98.69 106 VAL A C 1
ATOM 852 O O . VAL A 1 106 ? -0.101 -2.263 8.478 1.00 98.69 106 VAL A O 1
ATOM 855 N N . PHE A 1 107 ? -0.825 -0.626 7.098 1.00 98.50 107 PHE A N 1
ATOM 856 C CA . PHE A 1 107 ? -1.194 -1.461 5.958 1.00 98.50 107 PHE A CA 1
ATOM 857 C C . PHE A 1 107 ? -0.149 -1.287 4.854 1.00 98.50 107 PHE A C 1
ATOM 859 O O . PHE A 1 107 ? 0.234 -0.161 4.532 1.00 98.50 107 PHE A O 1
ATOM 866 N N . PHE A 1 108 ? 0.296 -2.387 4.256 1.00 98.12 108 PHE A N 1
ATOM 867 C CA . PHE A 1 108 ? 1.150 -2.385 3.071 1.00 98.12 108 PHE A CA 1
ATOM 868 C C . PHE A 1 108 ? 0.514 -3.263 1.997 1.00 98.12 108 PHE A C 1
ATOM 870 O O . PHE A 1 108 ? 0.209 -4.425 2.260 1.00 98.12 108 PHE A O 1
ATOM 877 N N . CYS A 1 109 ? 0.325 -2.710 0.799 1.00 96.56 109 CYS A N 1
ATOM 878 C CA . CYS A 1 109 ? -0.321 -3.396 -0.316 1.00 96.56 109 CYS A CA 1
ATOM 879 C C . CYS A 1 109 ? 0.218 -2.904 -1.671 1.00 96.56 109 CYS A C 1
ATOM 881 O O . CYS A 1 109 ? 0.793 -1.817 -1.752 1.00 96.56 109 CYS A O 1
ATOM 883 N N . SER A 1 110 ? 0.011 -3.692 -2.729 1.00 95.50 110 SER A N 1
ATOM 884 C CA . SER A 1 110 ? 0.228 -3.294 -4.131 1.00 95.50 110 SER A CA 1
ATOM 885 C C . SER A 1 110 ? -1.105 -2.933 -4.793 1.00 95.50 110 SER A C 1
ATOM 887 O O . SER A 1 110 ? -2.113 -3.561 -4.498 1.00 95.50 110 SER A O 1
ATOM 889 N N . ASP A 1 111 ? -1.129 -1.963 -5.709 1.00 95.12 111 ASP A N 1
ATOM 890 C CA . ASP A 1 111 ? -2.354 -1.505 -6.393 1.00 95.12 111 ASP A CA 1
ATOM 891 C C . ASP A 1 111 ? -2.902 -2.511 -7.421 1.00 95.12 111 ASP A C 1
ATOM 893 O O . ASP A 1 111 ? -4.106 -2.601 -7.645 1.00 95.12 111 ASP A O 1
ATOM 897 N N . ASN A 1 112 ? -2.009 -3.270 -8.051 1.00 94.31 112 ASN A N 1
ATOM 898 C CA . ASN A 1 112 ? -2.311 -4.344 -8.989 1.00 94.31 112 ASN A CA 1
ATOM 899 C C . ASN A 1 112 ? -1.207 -5.410 -8.953 1.00 94.31 112 ASN A C 1
ATOM 901 O O . ASN A 1 112 ? -0.155 -5.229 -8.330 1.00 94.31 112 ASN A O 1
ATOM 905 N N . GLY A 1 113 ? -1.419 -6.499 -9.688 1.00 92.75 113 GLY A N 1
ATOM 906 C CA . GLY A 1 113 ? -0.429 -7.551 -9.888 1.00 92.75 113 GLY A CA 1
ATOM 907 C C . GLY A 1 113 ? 0.848 -7.094 -10.604 1.00 92.75 113 GLY A C 1
ATOM 908 O O . GLY A 1 113 ? 0.976 -5.960 -11.074 1.00 92.75 113 GLY A O 1
ATOM 909 N N . TRP A 1 114 ? 1.817 -8.004 -10.685 1.00 89.69 114 TRP A N 1
ATOM 910 C CA . TRP A 1 114 ? 3.126 -7.774 -11.309 1.00 89.69 114 TRP A CA 1
ATOM 911 C C . TRP A 1 114 ? 3.008 -7.486 -12.815 1.00 89.69 114 TRP A C 1
ATOM 913 O O . TRP A 1 114 ? 1.981 -7.765 -13.419 1.00 89.69 114 TRP A O 1
ATOM 923 N N . THR A 1 115 ? 4.055 -6.973 -13.468 1.00 86.38 115 THR A N 1
ATOM 924 C CA . THR A 1 115 ? 4.072 -6.824 -14.937 1.00 86.38 115 THR A CA 1
ATOM 925 C C . THR A 1 115 ? 5.339 -7.412 -15.560 1.00 86.38 115 THR A C 1
ATOM 927 O O . THR A 1 115 ? 6.440 -7.174 -15.054 1.00 86.38 115 THR A O 1
ATOM 930 N N . PRO A 1 116 ? 5.220 -8.143 -16.687 1.00 75.81 116 PRO A N 1
ATOM 931 C CA . PRO A 1 116 ? 6.366 -8.696 -17.398 1.00 75.81 116 PRO A CA 1
ATOM 932 C C . PRO A 1 116 ? 7.213 -7.619 -18.081 1.00 75.81 116 PRO A C 1
ATOM 934 O O . PRO A 1 116 ? 8.366 -7.880 -18.408 1.00 75.81 116 PRO A O 1
ATOM 937 N N . SER A 1 117 ? 6.689 -6.407 -18.292 1.00 67.50 117 SER A N 1
ATOM 938 C CA . SER A 1 117 ? 7.401 -5.338 -19.007 1.00 67.50 117 SER A CA 1
ATOM 939 C C . SER A 1 117 ? 8.646 -4.822 -18.274 1.00 67.50 117 SER A C 1
ATOM 941 O O . SER A 1 117 ? 9.502 -4.212 -18.907 1.00 67.50 117 SER A O 1
ATOM 943 N N . TYR A 1 118 ? 8.758 -5.058 -16.963 1.00 64.50 118 TYR A N 1
ATOM 944 C CA . TYR A 1 118 ? 9.888 -4.602 -16.143 1.00 64.50 118 TYR A CA 1
ATOM 945 C C . TYR A 1 118 ? 10.967 -5.669 -15.966 1.00 64.50 118 TYR A C 1
ATOM 947 O O . TYR A 1 118 ? 12.146 -5.343 -15.859 1.00 64.50 118 TYR A O 1
ATOM 955 N N . CYS A 1 119 ? 10.569 -6.938 -15.987 1.00 58.47 119 CYS A N 1
ATOM 956 C CA . CYS A 1 119 ? 11.455 -8.046 -15.648 1.00 58.47 119 CYS A CA 1
ATOM 957 C C . CYS A 1 119 ? 11.644 -9.036 -16.819 1.00 58.47 119 CYS A C 1
ATOM 959 O O . CYS A 1 119 ? 12.457 -9.948 -16.746 1.00 58.47 119 CYS A O 1
ATOM 961 N N . GLY A 1 120 ? 10.936 -8.848 -17.937 1.00 54.94 120 GLY A N 1
ATOM 962 C CA . GLY A 1 120 ? 10.907 -9.786 -19.056 1.00 54.94 120 GLY A CA 1
ATOM 963 C C . GLY A 1 120 ? 10.230 -11.116 -18.698 1.00 54.94 120 GLY A C 1
ATOM 964 O O . GLY A 1 120 ? 10.074 -11.484 -17.535 1.00 54.94 120 GLY A O 1
ATOM 965 N N . ALA A 1 121 ? 9.846 -11.893 -19.713 1.00 49.53 121 ALA A N 1
ATOM 966 C CA . ALA A 1 121 ? 9.281 -13.236 -19.515 1.00 49.53 121 ALA A CA 1
ATOM 967 C C . ALA A 1 121 ? 10.291 -14.252 -18.933 1.00 49.53 121 ALA A C 1
ATOM 969 O O . ALA A 1 121 ? 9.898 -15.332 -18.507 1.00 49.53 121 ALA A O 1
ATOM 970 N N . LYS A 1 122 ? 11.587 -13.909 -18.927 1.00 58.59 122 LYS A N 1
ATOM 971 C CA . LYS A 1 122 ? 12.691 -14.731 -18.408 1.00 58.59 122 LYS A CA 1
ATOM 972 C C . LYS A 1 122 ? 13.242 -14.222 -17.070 1.00 58.59 122 LYS A C 1
ATOM 974 O O . LYS A 1 122 ? 14.362 -14.574 -16.727 1.00 58.59 122 LYS A O 1
ATOM 979 N N . SER A 1 123 ? 12.493 -13.380 -16.354 1.00 69.88 123 SER A N 1
ATOM 980 C CA . SER A 1 123 ? 12.984 -12.806 -15.103 1.00 69.88 123 SER A CA 1
ATOM 981 C C . SER A 1 123 ? 13.374 -13.868 -14.082 1.00 69.88 123 SER A C 1
ATOM 983 O O . SER A 1 123 ? 12.572 -14.755 -13.775 1.00 69.88 123 SER A O 1
ATOM 985 N N . GLU A 1 124 ? 14.531 -13.682 -13.452 1.00 70.75 124 GLU A N 1
ATOM 986 C CA . GLU A 1 124 ? 14.949 -14.475 -12.290 1.00 70.75 124 GLU A CA 1
ATOM 987 C C . GLU A 1 124 ? 14.016 -14.291 -11.077 1.00 70.75 124 GLU A C 1
ATOM 989 O O . GLU A 1 124 ? 13.901 -15.176 -10.229 1.00 70.75 124 GLU A O 1
ATOM 994 N N . PHE A 1 125 ? 13.300 -13.164 -10.988 1.00 83.88 125 PHE A N 1
ATOM 995 C CA . PHE A 1 125 ? 12.500 -12.819 -9.809 1.00 83.88 125 PHE A CA 1
ATOM 996 C C . PHE A 1 125 ? 11.191 -13.591 -9.693 1.00 83.88 125 PHE A C 1
ATOM 998 O O . PHE A 1 125 ? 10.615 -13.619 -8.608 1.00 83.88 125 PHE A O 1
ATOM 1005 N N . LYS A 1 126 ? 10.703 -14.190 -10.793 1.00 85.06 126 LYS A N 1
ATOM 1006 C CA . LYS A 1 126 ? 9.427 -14.927 -10.831 1.00 85.06 126 LYS A CA 1
ATOM 1007 C C . LYS A 1 126 ? 8.300 -14.156 -10.120 1.00 85.06 126 LYS A C 1
ATOM 1009 O O . LYS A 1 126 ? 7.586 -14.723 -9.303 1.00 85.06 126 LYS A O 1
ATOM 1014 N N . SER A 1 127 ? 8.151 -12.857 -10.408 1.00 85.31 127 SER A N 1
ATOM 1015 C CA . SER A 1 127 ? 7.327 -11.924 -9.615 1.00 85.31 127 SER A CA 1
ATOM 1016 C C . SER A 1 127 ? 5.845 -12.301 -9.488 1.00 85.31 127 SER A C 1
ATOM 1018 O O . SER A 1 127 ? 5.200 -11.879 -8.536 1.00 85.31 127 SER A O 1
ATOM 1020 N N . GLY A 1 128 ? 5.303 -13.085 -10.424 1.00 85.62 128 GLY A N 1
ATOM 1021 C CA . GLY A 1 128 ? 3.940 -13.627 -10.338 1.00 85.62 128 GLY A CA 1
ATOM 1022 C C . GLY A 1 128 ? 3.803 -14.901 -9.504 1.00 85.62 128 GLY A C 1
ATOM 1023 O O . GLY A 1 128 ? 2.690 -15.367 -9.275 1.00 85.62 128 GLY A O 1
ATOM 1024 N N . GLY A 1 129 ? 4.916 -15.495 -9.068 1.00 88.88 129 GLY A N 1
ATOM 1025 C CA . GLY A 1 129 ? 4.935 -16.792 -8.406 1.00 88.88 129 GLY A CA 1
ATOM 1026 C C . GLY A 1 129 ? 4.193 -17.858 -9.229 1.00 88.88 129 GLY A C 1
ATOM 1027 O O . GLY A 1 129 ? 4.389 -17.930 -10.444 1.00 88.88 129 GLY A O 1
ATOM 1028 N N . PRO A 1 130 ? 3.340 -18.686 -8.598 1.00 91.50 130 PRO A N 1
ATOM 1029 C CA . PRO A 1 130 ? 2.529 -19.682 -9.297 1.00 91.50 130 PRO A CA 1
ATOM 1030 C C . PRO A 1 130 ? 1.264 -19.095 -9.952 1.00 91.50 130 PRO A C 1
ATOM 1032 O O . PRO A 1 130 ? 0.500 -19.838 -10.567 1.00 91.50 130 PRO A O 1
ATOM 1035 N N . LEU A 1 131 ? 0.992 -17.795 -9.790 1.00 93.88 131 LEU A N 1
ATOM 1036 C CA . LEU A 1 131 ? -0.277 -17.197 -10.189 1.00 93.88 131 LEU A CA 1
ATOM 1037 C C . LEU A 1 131 ? -0.319 -16.920 -11.695 1.00 93.88 131 LEU A C 1
ATOM 1039 O O . LEU A 1 131 ? 0.640 -16.445 -12.306 1.00 93.88 131 LEU A O 1
ATOM 1043 N N . ARG A 1 132 ? -1.474 -17.193 -12.304 1.00 92.94 132 ARG A N 1
ATOM 1044 C CA . ARG A 1 132 ? -1.708 -16.951 -13.731 1.00 92.94 132 ARG A CA 1
ATOM 1045 C C . ARG A 1 132 ? -1.947 -15.466 -13.994 1.00 92.94 132 ARG A C 1
ATOM 1047 O O . ARG A 1 132 ? -2.709 -14.837 -13.277 1.00 92.94 132 ARG A O 1
ATOM 1054 N N . GLY A 1 133 ? -1.405 -14.943 -15.091 1.00 91.50 133 GLY A N 1
ATOM 1055 C CA . GLY A 1 133 ? -1.658 -13.569 -15.540 1.00 91.50 133 GLY A CA 1
ATOM 1056 C C . GLY A 1 133 ? -0.791 -12.522 -14.844 1.00 91.50 133 GLY A C 1
ATOM 1057 O O . GLY A 1 133 ? 0.100 -12.845 -14.061 1.00 91.50 133 GLY A O 1
ATOM 1058 N N . ASN A 1 134 ? -1.002 -11.263 -15.216 1.00 91.44 134 ASN A N 1
ATOM 1059 C CA . ASN A 1 134 ? -0.235 -10.113 -14.753 1.00 91.44 134 ASN A CA 1
ATOM 1060 C C . ASN A 1 134 ? -1.095 -8.836 -14.854 1.00 91.44 134 ASN A C 1
ATOM 1062 O O . ASN A 1 134 ? -2.295 -8.904 -15.131 1.00 91.44 134 ASN A O 1
ATOM 1066 N N . LYS A 1 135 ? -0.500 -7.673 -14.584 1.00 91.38 135 LYS A N 1
ATOM 1067 C CA . LYS A 1 135 ? -1.134 -6.354 -14.653 1.00 91.38 135 LYS A CA 1
ATOM 1068 C C . LYS A 1 135 ? -1.938 -6.191 -15.945 1.00 91.38 135 LYS A C 1
ATOM 1070 O O . LYS A 1 135 ? -1.394 -6.278 -17.041 1.00 91.38 135 LYS A O 1
ATOM 1075 N N . GLY A 1 136 ? -3.216 -5.848 -15.795 1.00 90.00 136 GLY A N 1
ATOM 1076 C CA . GLY A 1 136 ? -4.144 -5.679 -16.917 1.00 90.00 136 GLY A CA 1
ATOM 1077 C C . GLY A 1 136 ? -4.870 -6.964 -17.326 1.00 90.00 136 GLY A C 1
ATOM 1078 O O . GLY A 1 136 ? -5.523 -6.982 -18.363 1.00 90.00 136 GLY A O 1
ATOM 1079 N N . ASN A 1 137 ? -4.773 -8.034 -16.534 1.00 89.88 137 ASN A N 1
ATOM 1080 C CA . ASN A 1 137 ? -5.599 -9.231 -16.667 1.00 89.88 137 ASN A CA 1
ATOM 1081 C C . ASN A 1 137 ? -6.381 -9.491 -15.373 1.00 89.88 137 ASN A C 1
ATOM 1083 O O . ASN A 1 137 ? -5.917 -9.147 -14.291 1.00 89.88 137 ASN A O 1
ATOM 1087 N N . LEU A 1 138 ? -7.515 -10.186 -15.489 1.00 94.38 138 LEU A N 1
ATOM 1088 C CA . LEU A 1 138 ? -8.366 -10.575 -14.355 1.00 94.38 138 LEU A CA 1
ATOM 1089 C C . LEU A 1 138 ? -8.095 -11.999 -13.833 1.00 94.38 138 LEU A C 1
ATOM 1091 O O . LEU A 1 138 ? -8.950 -12.615 -13.210 1.00 94.38 138 LEU A O 1
ATOM 1095 N N . TYR A 1 139 ? -6.910 -12.546 -14.110 1.00 94.81 139 TYR A N 1
ATOM 1096 C CA . TYR A 1 139 ? -6.439 -13.760 -13.437 1.00 94.81 139 TYR A CA 1
ATOM 1097 C C . TYR A 1 139 ? -5.738 -13.392 -12.123 1.00 94.81 139 TYR A C 1
ATOM 1099 O O . TYR A 1 139 ? -5.282 -12.259 -11.973 1.00 94.81 139 TYR A O 1
ATOM 1107 N N . GLU A 1 140 ? -5.567 -14.364 -11.223 1.00 95.75 140 GLU A N 1
ATOM 1108 C CA . GLU A 1 140 ? -4.929 -14.192 -9.907 1.00 95.75 140 GLU A CA 1
ATOM 1109 C C . GLU A 1 140 ? -3.653 -13.334 -9.929 1.00 95.75 140 GLU A C 1
ATOM 1111 O O . GLU A 1 140 ? -3.509 -12.420 -9.135 1.00 95.75 140 GLU A O 1
ATOM 1116 N N . GLY A 1 141 ? -2.732 -13.539 -10.870 1.00 94.44 141 GLY A N 1
ATOM 1117 C CA . GLY A 1 141 ? -1.482 -12.775 -10.949 1.00 94.44 141 GLY A CA 1
ATOM 1118 C C . GLY A 1 141 ? -1.653 -11.299 -11.333 1.00 94.44 141 GLY A C 1
ATOM 1119 O O . GLY A 1 141 ? -0.688 -10.541 -11.252 1.00 94.44 141 GLY A O 1
ATOM 1120 N N . GLY A 1 142 ? -2.846 -10.889 -11.770 1.00 93.62 142 GLY A N 1
ATOM 1121 C CA . GLY A 1 142 ? -3.220 -9.505 -12.061 1.00 93.62 142 GLY A CA 1
ATOM 1122 C C . GLY A 1 142 ? -3.999 -8.808 -10.941 1.00 93.62 142 GLY A C 1
ATOM 1123 O O . GLY A 1 142 ? -3.833 -7.598 -10.783 1.00 93.62 142 GLY A O 1
ATOM 1124 N N . ILE A 1 143 ? -4.792 -9.549 -10.155 1.00 95.38 143 ILE A N 1
ATOM 1125 C CA . ILE A 1 143 ? -5.699 -8.988 -9.129 1.00 95.38 143 ILE A CA 1
ATOM 1126 C C . ILE A 1 143 ? -5.356 -9.390 -7.687 1.00 95.38 143 ILE A C 1
ATOM 1128 O O . ILE A 1 143 ? -5.703 -8.665 -6.758 1.00 95.38 143 ILE A O 1
ATOM 1132 N N . ARG A 1 144 ? -4.633 -10.495 -7.477 1.00 95.88 144 ARG A N 1
ATOM 1133 C CA . ARG A 1 144 ? -4.168 -10.935 -6.159 1.00 95.88 144 ARG A CA 1
ATOM 1134 C C . ARG A 1 144 ? -2.798 -10.338 -5.866 1.00 95.88 144 ARG A C 1
ATOM 1136 O O . ARG A 1 144 ? -1.817 -10.589 -6.566 1.00 95.88 144 ARG A O 1
ATOM 1143 N N . VAL A 1 145 ? -2.745 -9.542 -4.808 1.00 95.56 145 VAL A N 1
ATOM 1144 C CA . VAL A 1 145 ? -1.592 -8.722 -4.421 1.00 95.56 145 VAL A CA 1
ATOM 1145 C C . VAL A 1 145 ? -1.161 -9.021 -2.985 1.00 95.56 145 VAL A C 1
ATOM 1147 O O . VAL A 1 145 ? -1.968 -9.525 -2.202 1.00 95.56 145 VAL A O 1
ATOM 1150 N N . PRO A 1 146 ? 0.097 -8.731 -2.604 1.00 94.75 146 PRO A N 1
ATOM 1151 C CA . PRO A 1 146 ? 0.504 -8.830 -1.208 1.00 94.75 146 PRO A CA 1
ATOM 1152 C C . PRO A 1 146 ? -0.283 -7.833 -0.352 1.00 94.75 146 PRO A C 1
ATOM 1154 O O . PRO A 1 146 ? -0.400 -6.671 -0.729 1.00 94.75 146 PRO A O 1
ATOM 1157 N N . MET A 1 147 ? -0.747 -8.276 0.816 1.00 96.31 147 MET A N 1
ATOM 1158 C CA . MET A 1 147 ? -1.298 -7.431 1.873 1.00 96.31 147 MET A CA 1
ATOM 1159 C C . MET A 1 147 ? -0.620 -7.804 3.189 1.00 96.31 147 MET A C 1
ATOM 1161 O O . MET A 1 147 ? -0.584 -8.974 3.568 1.00 96.31 147 MET A O 1
ATOM 1165 N N . LEU A 1 148 ? -0.083 -6.809 3.887 1.00 97.81 148 LEU A N 1
ATOM 1166 C CA . LEU A 1 148 ? 0.461 -6.952 5.232 1.00 97.81 148 LEU A CA 1
ATOM 1167 C C . LEU A 1 148 ? -0.212 -5.927 6.135 1.00 97.81 148 LEU A C 1
ATOM 1169 O O . LEU A 1 148 ? -0.283 -4.747 5.788 1.00 97.81 148 LEU A O 1
ATOM 1173 N N . VAL A 1 149 ? -0.656 -6.369 7.309 1.00 98.25 149 VAL A N 1
ATOM 1174 C CA . VAL A 1 149 ? -1.204 -5.490 8.344 1.00 98.25 149 VAL A CA 1
ATOM 1175 C C . VAL A 1 149 ? -0.386 -5.669 9.611 1.00 98.25 149 VAL A C 1
ATOM 1177 O O . VAL A 1 149 ? -0.194 -6.784 10.094 1.00 98.25 149 VAL A O 1
ATOM 1180 N N . ARG A 1 150 ? 0.118 -4.563 10.153 1.00 98.44 150 ARG A N 1
ATOM 1181 C CA . ARG A 1 150 ? 0.920 -4.546 11.374 1.00 98.44 150 ARG A CA 1
ATOM 1182 C C . ARG A 1 150 ? 0.290 -3.610 12.392 1.00 98.44 150 ARG A C 1
ATOM 1184 O O . ARG A 1 150 ? 0.155 -2.422 12.129 1.00 98.44 150 ARG A O 1
ATOM 1191 N N . TRP A 1 151 ? -0.015 -4.141 13.572 1.00 98.50 151 TRP A N 1
ATOM 1192 C CA . TRP A 1 151 ? -0.493 -3.371 14.717 1.00 98.50 151 TRP A CA 1
ATOM 1193 C C . TRP A 1 151 ? 0.035 -4.005 16.011 1.00 98.50 151 TRP A C 1
ATOM 1195 O O . TRP A 1 151 ? -0.538 -4.984 16.505 1.00 98.50 151 TRP A O 1
ATOM 1205 N N . PRO A 1 152 ? 1.172 -3.514 16.535 1.00 98.38 152 PRO A N 1
ATOM 1206 C CA . PRO A 1 152 ? 1.778 -4.052 17.749 1.00 98.38 152 PRO A CA 1
ATOM 1207 C C . PRO A 1 152 ? 0.795 -4.053 18.925 1.00 98.38 152 PRO A C 1
ATOM 1209 O O . PRO A 1 152 ? 0.015 -3.119 19.090 1.00 98.38 152 PRO A O 1
ATOM 1212 N N . GLY A 1 153 ? 0.789 -5.136 19.706 1.00 96.44 153 GLY A N 1
ATOM 1213 C CA . GLY A 1 153 ? -0.126 -5.316 20.841 1.00 96.44 153 GLY A CA 1
ATOM 1214 C C . GLY A 1 153 ? -1.582 -5.641 20.471 1.00 96.44 153 GLY A C 1
ATOM 1215 O O . GLY A 1 153 ? -2.375 -5.941 21.361 1.00 96.44 153 GLY A O 1
ATOM 1216 N N . ARG A 1 154 ? -1.951 -5.612 19.181 1.00 97.56 154 ARG A N 1
ATOM 1217 C CA . ARG A 1 154 ? -3.316 -5.910 18.703 1.00 97.56 154 ARG A CA 1
ATOM 1218 C C . ARG A 1 154 ? -3.388 -7.088 17.735 1.00 97.56 154 ARG A C 1
ATOM 1220 O O . ARG A 1 154 ? -4.361 -7.830 17.784 1.00 97.56 154 ARG A O 1
ATOM 1227 N N . ILE A 1 155 ? -2.379 -7.260 16.881 1.00 97.94 155 ILE A N 1
ATOM 1228 C CA . ILE A 1 155 ? -2.279 -8.359 15.908 1.00 97.94 155 ILE A CA 1
ATOM 1229 C C . ILE A 1 155 ? -1.188 -9.336 16.355 1.00 97.94 155 ILE A C 1
ATOM 1231 O O . ILE A 1 155 ? -0.083 -8.912 16.704 1.00 97.94 155 ILE A O 1
ATOM 1235 N N . THR A 1 156 ? -1.473 -10.641 16.304 1.00 96.06 156 THR A N 1
ATOM 1236 C CA . THR A 1 156 ? -0.484 -11.696 16.576 1.00 96.06 156 THR A CA 1
ATOM 1237 C C . THR A 1 156 ? 0.644 -11.654 15.532 1.00 96.06 156 THR A C 1
ATOM 1239 O O . THR A 1 156 ? 0.372 -11.829 14.341 1.00 96.06 156 THR A O 1
ATOM 1242 N N . PRO A 1 157 ? 1.915 -11.445 15.927 1.00 97.06 157 PRO A N 1
ATOM 1243 C CA . PRO A 1 157 ? 3.031 -11.389 14.985 1.00 97.06 157 PRO A CA 1
ATOM 1244 C C . PRO A 1 157 ? 3.209 -12.693 14.203 1.00 97.06 157 PRO A C 1
ATOM 1246 O O . PRO A 1 157 ? 3.131 -13.779 14.770 1.00 97.06 157 PRO A O 1
ATOM 1249 N N . GLY A 1 158 ? 3.490 -12.581 12.902 1.00 96.62 158 GLY A N 1
ATOM 1250 C CA . GLY A 1 158 ? 3.737 -13.738 12.033 1.00 96.62 158 GLY A CA 1
ATOM 1251 C C . GLY A 1 158 ? 2.491 -14.555 11.679 1.00 96.62 158 GLY A C 1
ATOM 1252 O O . GLY A 1 158 ? 2.625 -15.581 11.016 1.00 96.62 158 GLY A O 1
ATOM 1253 N N . ALA A 1 159 ? 1.297 -14.119 12.093 1.00 96.44 159 ALA A N 1
ATOM 1254 C CA . ALA A 1 159 ? 0.054 -14.747 11.675 1.00 96.44 159 ALA A CA 1
ATOM 1255 C C . ALA A 1 159 ? -0.137 -14.632 10.154 1.00 96.44 159 ALA A C 1
ATOM 1257 O O . ALA A 1 159 ? 0.178 -13.609 9.543 1.00 96.44 159 ALA A O 1
ATOM 1258 N N . VAL A 1 160 ? -0.689 -15.690 9.564 1.00 96.38 160 VAL A N 1
ATOM 1259 C CA . VAL A 1 160 ? -1.117 -15.747 8.164 1.00 96.38 160 VAL A CA 1
ATOM 1260 C C . VAL A 1 160 ? -2.622 -15.981 8.164 1.00 96.38 160 VAL A C 1
ATOM 1262 O O . VAL A 1 160 ? -3.122 -16.759 8.976 1.00 96.38 160 VAL A O 1
ATOM 1265 N N . SER A 1 161 ? -3.337 -15.287 7.284 1.00 94.88 161 SER A N 1
ATOM 1266 C CA . SER A 1 161 ? -4.783 -15.410 7.137 1.00 94.88 161 SER A CA 1
ATOM 1267 C C . SER A 1 161 ? -5.132 -15.628 5.673 1.00 94.88 161 SER A C 1
ATOM 1269 O O . SER A 1 161 ? -4.650 -14.895 4.812 1.00 94.88 161 SER A O 1
ATOM 1271 N N . ASP A 1 162 ? -5.996 -16.609 5.422 1.00 95.12 162 ASP A N 1
ATOM 1272 C CA . ASP A 1 162 ? -6.605 -16.858 4.112 1.00 95.12 162 ASP A CA 1
ATOM 1273 C C . ASP A 1 162 ? -7.935 -16.098 3.941 1.00 95.12 162 ASP A C 1
ATOM 1275 O O . ASP A 1 162 ? -8.672 -16.344 2.988 1.00 95.12 162 ASP A O 1
ATOM 1279 N N . GLN A 1 163 ? -8.266 -15.178 4.862 1.00 96.19 163 GLN A N 1
ATOM 1280 C CA . GLN A 1 163 ? -9.452 -14.332 4.745 1.00 96.19 163 GLN A CA 1
ATOM 1281 C C . GLN A 1 163 ? -9.412 -13.549 3.429 1.00 96.19 163 GLN A C 1
ATOM 1283 O O . GLN A 1 163 ? -8.488 -12.777 3.168 1.00 96.19 163 GLN A O 1
ATOM 1288 N N . VAL A 1 164 ? -10.458 -13.725 2.626 1.00 94.94 164 VAL A N 1
ATOM 1289 C CA . VAL A 1 164 ? -10.645 -12.997 1.374 1.00 94.94 164 VAL A CA 1
ATOM 1290 C C . VAL A 1 164 ? -10.919 -11.522 1.678 1.00 94.94 164 VAL A C 1
ATOM 1292 O O . VAL A 1 164 ? -11.720 -11.197 2.555 1.00 94.94 164 VAL A O 1
ATOM 1295 N N . TRP A 1 165 ? -10.230 -10.648 0.948 1.00 93.25 165 TRP A N 1
ATOM 1296 C CA . TRP A 1 165 ? -10.233 -9.194 1.105 1.00 93.25 165 TRP A CA 1
ATOM 1297 C C . TRP A 1 165 ? -10.193 -8.543 -0.279 1.00 93.25 165 TRP A C 1
ATOM 1299 O O . TRP A 1 165 ? -9.416 -8.969 -1.138 1.00 93.25 165 TRP A O 1
ATOM 1309 N N . ALA A 1 166 ? -10.929 -7.450 -0.468 1.00 95.50 166 ALA A N 1
ATOM 1310 C CA . ALA A 1 166 ? -10.816 -6.568 -1.624 1.00 95.50 166 ALA A CA 1
ATOM 1311 C C . ALA A 1 166 ? -10.490 -5.120 -1.225 1.00 95.50 166 ALA A C 1
ATOM 1313 O O . ALA A 1 166 ? -10.714 -4.683 -0.102 1.00 95.50 166 ALA A O 1
ATOM 1314 N N . PHE A 1 167 ? -9.952 -4.323 -2.152 1.00 95.12 167 PHE A N 1
ATOM 1315 C CA . PHE A 1 167 ? -9.544 -2.940 -1.856 1.00 95.12 167 PHE A CA 1
ATOM 1316 C C . PHE A 1 167 ? -10.676 -2.065 -1.297 1.00 95.12 167 PHE A C 1
ATOM 1318 O O . PHE A 1 167 ? -10.418 -1.194 -0.467 1.00 95.12 167 PHE A O 1
ATOM 1325 N N . TRP A 1 168 ? -11.919 -2.306 -1.718 1.00 96.19 168 TRP A N 1
ATOM 1326 C CA . TRP A 1 168 ? -13.092 -1.584 -1.225 1.00 96.19 168 TRP A CA 1
ATOM 1327 C C . TRP A 1 168 ? -13.451 -1.913 0.236 1.00 96.19 168 TRP A C 1
ATOM 1329 O O . TRP A 1 168 ? -14.131 -1.114 0.873 1.00 96.19 168 TRP A O 1
ATOM 1339 N N . ASP A 1 169 ? -12.912 -2.995 0.809 1.00 97.88 169 ASP A N 1
ATOM 1340 C CA . ASP A 1 169 ? -13.048 -3.338 2.234 1.00 97.88 169 ASP A CA 1
ATOM 1341 C C . ASP A 1 169 ? -12.185 -2.456 3.144 1.00 97.88 169 ASP A C 1
ATOM 1343 O O . ASP A 1 169 ? -12.426 -2.360 4.352 1.00 97.88 169 ASP A O 1
ATOM 1347 N N . PHE A 1 170 ? -11.189 -1.759 2.583 1.00 97.75 170 PHE A N 1
ATOM 1348 C CA . PHE A 1 170 ? -10.336 -0.865 3.360 1.00 97.75 170 PHE A CA 1
ATOM 1349 C C . PHE A 1 170 ? -11.137 0.261 4.017 1.00 97.75 170 PHE A C 1
ATOM 1351 O O . PHE A 1 170 ? -10.903 0.569 5.181 1.00 97.75 170 PHE A O 1
ATOM 1358 N N . LEU A 1 171 ? -12.081 0.871 3.291 1.00 97.81 171 LEU A N 1
ATOM 1359 C CA . LEU A 1 171 ? -12.853 2.009 3.791 1.00 97.81 171 LEU A CA 1
ATOM 1360 C C . LEU A 1 171 ? -13.669 1.671 5.056 1.00 97.81 171 LEU A C 1
ATOM 1362 O O . LEU A 1 171 ? -13.462 2.350 6.063 1.00 97.81 171 LEU A O 1
ATOM 1366 N N . PRO A 1 172 ? -14.547 0.646 5.067 1.00 98.25 172 PRO A N 1
ATOM 1367 C CA . PRO A 1 172 ? -15.274 0.275 6.280 1.00 98.25 172 PRO A CA 1
ATOM 1368 C C . PRO A 1 172 ? -14.349 -0.248 7.380 1.00 98.25 172 PRO A C 1
ATOM 1370 O O . PRO A 1 172 ? -14.564 0.057 8.547 1.00 98.25 172 PRO A O 1
ATOM 1373 N N . THR A 1 173 ? -13.264 -0.947 7.031 1.00 98.31 173 THR A N 1
ATOM 1374 C CA . THR A 1 173 ? -12.268 -1.383 8.021 1.00 98.31 173 THR A CA 1
ATOM 1375 C C . THR A 1 173 ? -11.587 -0.194 8.711 1.00 98.31 173 THR A C 1
ATOM 1377 O O . THR A 1 173 ? -11.407 -0.194 9.927 1.00 98.31 173 THR A O 1
ATOM 1380 N N . ALA A 1 174 ? -11.206 0.838 7.955 1.00 98.25 174 ALA A N 1
ATOM 1381 C CA . ALA A 1 174 ? -10.592 2.045 8.496 1.00 98.25 174 ALA A CA 1
ATOM 1382 C C . ALA A 1 174 ? -11.581 2.862 9.343 1.00 98.25 174 ALA A C 1
ATOM 1384 O O . ALA A 1 174 ? -11.180 3.409 10.371 1.00 98.25 174 ALA A O 1
ATOM 1385 N N . ALA A 1 175 ? -12.855 2.916 8.939 1.00 98.12 175 ALA A N 1
ATOM 1386 C CA . ALA A 1 175 ? -13.921 3.543 9.716 1.00 98.12 175 ALA A CA 1
ATOM 1387 C C . ALA A 1 175 ? -14.094 2.846 11.078 1.00 98.12 175 ALA A C 1
ATOM 1389 O O . ALA A 1 175 ? -13.999 3.509 12.111 1.00 98.12 175 ALA A O 1
ATOM 1390 N N . ASP A 1 176 ? -14.184 1.513 11.091 1.00 97.50 176 ASP A N 1
ATOM 1391 C CA . ASP A 1 176 ? -14.268 0.715 12.320 1.00 97.50 176 ASP A CA 1
ATOM 1392 C C . ASP A 1 176 ? -13.058 0.925 13.242 1.00 97.50 176 ASP A C 1
ATOM 1394 O O . ASP A 1 176 ? -13.212 1.093 14.453 1.00 97.50 176 ASP A O 1
ATOM 1398 N N . ILE A 1 177 ? -11.840 0.956 12.686 1.00 98.06 177 ILE A N 1
ATOM 1399 C CA . ILE A 1 177 ? -10.611 1.232 13.450 1.00 98.06 177 ILE A CA 1
ATOM 1400 C C . ILE A 1 177 ? -10.660 2.624 14.092 1.00 98.06 177 ILE A C 1
ATOM 1402 O O . ILE A 1 177 ? -10.208 2.798 15.225 1.00 98.06 177 ILE A O 1
ATOM 1406 N N . ALA A 1 178 ? -11.201 3.609 13.376 1.00 97.25 178 ALA A N 1
ATOM 1407 C CA . ALA A 1 178 ? -11.347 4.978 13.854 1.00 97.25 178 ALA A CA 1
ATOM 1408 C C . ALA A 1 178 ? -12.558 5.180 14.786 1.00 97.25 178 ALA A C 1
ATOM 1410 O O . ALA A 1 178 ? -12.700 6.265 15.350 1.00 97.25 178 ALA A O 1
ATOM 1411 N N . GLY A 1 179 ? -13.420 4.169 14.955 1.00 96.81 179 GLY A N 1
ATOM 1412 C CA . GLY A 1 179 ? -14.682 4.292 15.687 1.00 96.81 179 GLY A CA 1
ATOM 1413 C C . GLY A 1 179 ? -15.689 5.218 14.998 1.00 96.81 179 GLY A C 1
ATOM 1414 O O . GLY A 1 179 ? -16.442 5.911 15.679 1.00 96.81 179 GLY A O 1
ATOM 1415 N N . ALA A 1 180 ? -15.659 5.276 13.667 1.00 97.00 180 ALA A N 1
ATOM 1416 C CA . ALA A 1 180 ? -16.550 6.079 12.839 1.00 97.00 180 ALA A CA 1
ATOM 1417 C C . ALA A 1 180 ? -17.492 5.188 12.020 1.00 97.00 180 ALA A C 1
ATOM 1419 O O . ALA A 1 180 ? -17.146 4.058 11.682 1.00 97.00 180 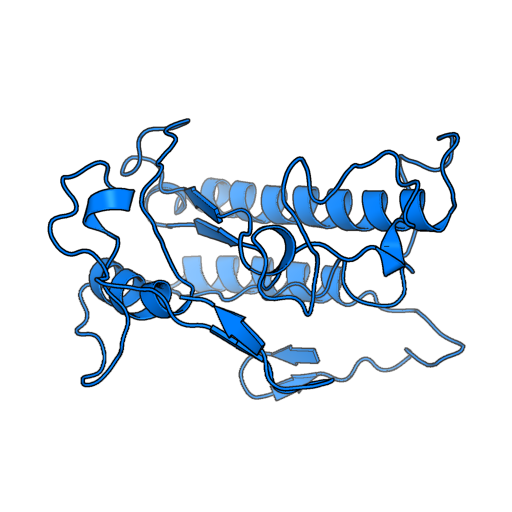ALA A O 1
ATOM 1420 N N . ASP A 1 181 ? -18.650 5.728 11.641 1.00 96.81 181 ASP A N 1
ATOM 1421 C CA . ASP A 1 181 ? -19.563 5.043 10.730 1.00 96.81 181 ASP A CA 1
ATOM 1422 C C . ASP A 1 181 ? -19.061 5.160 9.279 1.00 96.81 181 ASP A C 1
ATOM 1424 O O . ASP A 1 181 ? -18.722 6.265 8.829 1.00 96.81 181 ASP A O 1
ATOM 1428 N N . PRO A 1 182 ? -19.012 4.058 8.510 1.00 96.31 182 PRO A N 1
ATOM 1429 C CA . PRO A 1 182 ? -18.720 4.138 7.089 1.00 96.31 182 PRO A CA 1
ATOM 1430 C C . PRO A 1 182 ? -19.882 4.788 6.315 1.00 96.31 182 PRO A C 1
ATOM 1432 O O . PRO A 1 182 ? -21.028 4.775 6.772 1.00 96.31 182 PRO A O 1
ATOM 1435 N N . PRO A 1 183 ? -19.630 5.331 5.109 1.00 94.88 183 PRO A N 1
ATOM 1436 C CA . PRO A 1 183 ? -20.701 5.805 4.238 1.00 94.88 183 PRO A CA 1
ATOM 1437 C C . PRO A 1 183 ? -21.717 4.700 3.919 1.00 94.88 183 PRO A C 1
ATOM 1439 O O . PRO A 1 183 ? -21.361 3.531 3.786 1.00 94.88 183 PRO A O 1
ATOM 1442 N N . VAL A 1 184 ? -22.982 5.083 3.735 1.00 95.31 184 VAL A N 1
ATOM 1443 C CA . VAL A 1 184 ? -24.032 4.160 3.279 1.00 95.31 184 VAL A CA 1
ATOM 1444 C C . VAL A 1 184 ? -23.869 3.828 1.792 1.00 95.31 184 VAL A C 1
ATOM 1446 O O . VAL A 1 184 ? -23.403 4.661 1.016 1.00 95.31 184 VAL A O 1
ATOM 1449 N N . GLY A 1 185 ? -24.305 2.633 1.384 1.00 96.00 185 GLY A N 1
ATOM 1450 C CA . GLY A 1 185 ? -24.301 2.222 -0.026 1.00 96.00 185 GLY A CA 1
ATOM 1451 C C . GLY A 1 185 ? -22.916 1.883 -0.584 1.00 96.00 185 GLY A C 1
ATOM 1452 O O . GLY A 1 185 ? -22.674 2.097 -1.768 1.00 96.00 185 GLY A O 1
ATOM 1453 N N . ILE A 1 186 ? -22.009 1.402 0.267 1.00 96.62 186 ILE A N 1
ATOM 1454 C CA . ILE A 1 186 ? -20.706 0.861 -0.135 1.00 96.62 186 ILE A CA 1
ATOM 1455 C C . ILE A 1 186 ? -20.769 -0.665 -0.250 1.00 96.62 186 ILE A C 1
ATOM 1457 O O . ILE A 1 186 ? -21.521 -1.306 0.479 1.00 96.62 186 ILE A O 1
ATOM 1461 N N . ASP A 1 187 ? -19.929 -1.236 -1.114 1.00 96.31 187 ASP A N 1
ATOM 1462 C CA . ASP A 1 187 ? -19.837 -2.692 -1.306 1.00 96.31 187 ASP A CA 1
ATOM 1463 C C . ASP A 1 187 ? -18.899 -3.374 -0.298 1.00 96.31 187 ASP A C 1
ATOM 1465 O O . ASP A 1 187 ? -18.882 -4.594 -0.185 1.00 96.31 187 ASP A O 1
ATOM 1469 N N . GLY A 1 188 ? -18.077 -2.596 0.415 1.00 97.12 188 GLY A N 1
ATOM 1470 C CA . GLY A 1 188 ? -17.076 -3.119 1.341 1.00 97.12 188 GLY A CA 1
ATOM 1471 C C . GLY A 1 188 ? -17.643 -3.642 2.651 1.00 97.12 188 GLY A C 1
ATOM 1472 O O . GLY A 1 188 ? -18.598 -3.100 3.205 1.00 97.12 188 GLY A O 1
ATOM 1473 N N . LEU A 1 189 ? -16.957 -4.641 3.196 1.00 97.00 189 LEU A N 1
ATOM 1474 C CA . LEU A 1 189 ? -17.176 -5.184 4.529 1.00 97.00 189 LEU A CA 1
ATOM 1475 C C . LEU A 1 189 ? -15.975 -4.867 5.418 1.00 97.00 189 LEU A C 1
ATOM 1477 O O . LEU A 1 189 ? -14.829 -4.872 4.970 1.00 97.00 189 LEU A O 1
ATOM 1481 N N . SER A 1 190 ? -16.220 -4.603 6.700 1.00 97.69 190 SER A N 1
ATOM 1482 C CA . SER A 1 190 ? -15.119 -4.449 7.648 1.00 97.69 190 SER A CA 1
ATOM 1483 C C . SER A 1 190 ? -14.440 -5.792 7.905 1.00 97.69 190 SER A C 1
ATOM 1485 O O . SER A 1 190 ? -15.072 -6.784 8.279 1.00 97.69 190 SER A O 1
ATOM 1487 N N . MET A 1 191 ? -13.121 -5.792 7.751 1.00 97.75 191 MET A N 1
ATOM 1488 C CA . MET A 1 191 ? -12.241 -6.934 7.988 1.00 97.75 191 MET A CA 1
ATOM 1489 C C . MET A 1 191 ? -11.520 -6.825 9.336 1.00 97.75 191 MET A C 1
ATOM 1491 O O . MET A 1 191 ? -10.598 -7.592 9.622 1.00 97.75 191 MET A O 1
ATOM 1495 N N . LEU A 1 192 ? -11.919 -5.869 10.186 1.00 97.56 192 LEU A N 1
ATOM 1496 C CA . LEU A 1 192 ? -11.324 -5.680 11.506 1.00 97.56 192 LEU A CA 1
ATOM 1497 C C . LEU A 1 192 ? -11.390 -6.948 12.386 1.00 97.56 192 LEU A C 1
ATOM 1499 O O . LEU A 1 192 ? -10.384 -7.241 13.039 1.00 97.56 192 LEU A O 1
ATOM 1503 N N . PRO A 1 193 ? -12.488 -7.739 12.413 1.00 97.25 193 PRO A N 1
ATOM 1504 C CA . PRO A 1 193 ? -12.502 -9.004 13.145 1.00 97.25 193 PRO A CA 1
ATOM 1505 C C . PRO A 1 193 ? -11.391 -9.952 12.683 1.00 97.25 193 PRO A C 1
ATOM 1507 O O . PRO A 1 193 ? -10.598 -10.387 13.519 1.00 97.25 193 PRO A O 1
ATOM 1510 N N . ALA A 1 194 ? -11.269 -10.193 11.372 1.00 96.56 194 ALA A N 1
ATOM 1511 C CA . ALA A 1 194 ? -10.218 -11.037 10.807 1.00 96.56 194 ALA A CA 1
ATOM 1512 C C . ALA A 1 194 ? -8.805 -10.515 11.116 1.00 96.56 194 ALA A C 1
ATOM 1514 O O . ALA A 1 194 ? -7.940 -11.291 11.521 1.00 96.56 194 ALA A O 1
ATOM 1515 N N . ILE A 1 195 ? -8.575 -9.200 10.987 1.00 96.81 195 ILE A N 1
ATOM 1516 C CA . ILE A 1 195 ? -7.292 -8.560 11.327 1.00 96.81 195 ILE A CA 1
ATOM 1517 C C . ILE A 1 195 ? -6.905 -8.848 12.783 1.00 96.81 195 ILE A C 1
ATOM 1519 O O . ILE A 1 195 ? -5.746 -9.135 13.073 1.00 96.81 195 ILE A O 1
ATOM 1523 N N . LEU A 1 196 ? -7.869 -8.796 13.704 1.00 97.06 196 LEU A N 1
ATOM 1524 C CA . LEU A 1 196 ? -7.654 -9.049 15.131 1.00 97.06 196 LEU A CA 1
ATOM 1525 C C . LEU A 1 196 ? -7.667 -10.545 15.499 1.00 97.06 196 LEU A C 1
ATOM 1527 O O . LEU A 1 196 ? -7.693 -10.873 16.686 1.00 97.06 196 LEU A O 1
ATOM 1531 N N . GLY A 1 197 ? -7.680 -11.452 14.515 1.00 95.69 197 GLY A N 1
ATOM 1532 C CA . GLY A 1 197 ? -7.715 -12.900 14.736 1.00 95.69 197 GLY A CA 1
ATOM 1533 C C . GLY A 1 197 ? -9.037 -13.411 15.320 1.00 95.69 197 GLY A C 1
ATOM 1534 O O . GLY A 1 197 ? -9.061 -14.446 15.984 1.00 95.69 197 GLY A O 1
ATOM 1535 N N . ARG A 1 198 ? -10.132 -12.671 15.125 1.00 96.12 198 ARG A N 1
ATOM 1536 C CA . ARG A 1 198 ? -11.488 -13.034 15.558 1.00 96.12 198 ARG A CA 1
ATOM 1537 C C . ARG A 1 198 ? -12.271 -13.640 14.394 1.00 96.12 198 ARG A C 1
ATOM 1539 O O . ARG A 1 198 ? -11.913 -13.475 13.233 1.00 96.12 198 ARG A O 1
ATOM 1546 N N . GLU A 1 199 ? -13.370 -14.317 14.716 1.00 95.94 199 GLU A N 1
ATOM 1547 C CA . GLU A 1 199 ? -14.285 -14.883 13.720 1.00 95.94 199 GLU A CA 1
ATOM 1548 C C . GLU A 1 199 ? -14.852 -13.789 12.793 1.00 95.94 199 GLU A C 1
ATOM 1550 O O . GLU A 1 199 ? -15.522 -12.858 13.248 1.00 95.94 199 GLU A O 1
ATOM 1555 N N . GLN A 1 200 ? -14.613 -13.927 11.486 1.00 96.75 200 GLN A N 1
ATOM 1556 C CA . GLN A 1 200 ? -15.171 -13.057 10.452 1.00 96.75 200 GLN A CA 1
ATOM 1557 C C . GLN A 1 200 ? -16.512 -13.621 9.966 1.00 96.75 200 GLN A C 1
ATOM 1559 O O . GLN A 1 200 ? -16.568 -14.482 9.089 1.00 96.75 200 GLN A O 1
ATOM 1564 N N . ARG A 1 201 ? -17.606 -13.138 10.563 1.00 95.31 201 ARG A N 1
ATOM 1565 C CA . ARG A 1 201 ? -18.967 -13.629 10.270 1.00 95.31 201 ARG A CA 1
ATOM 1566 C C . ARG A 1 201 ? -19.533 -13.116 8.953 1.00 95.31 201 ARG A C 1
ATOM 1568 O O . ARG A 1 201 ? -20.282 -13.827 8.295 1.00 95.31 201 ARG A O 1
ATOM 1575 N N . GLN A 1 202 ? -19.214 -11.873 8.602 1.00 94.06 202 GLN A N 1
ATOM 1576 C CA . GLN A 1 202 ? -19.626 -11.277 7.336 1.00 94.06 202 GLN A CA 1
ATOM 1577 C C . GLN A 1 202 ? -18.607 -11.638 6.265 1.00 94.06 202 GLN A C 1
ATOM 1579 O O . GLN A 1 202 ? -17.413 -11.405 6.448 1.00 94.06 202 GLN A O 1
ATOM 1584 N N . GLN A 1 203 ? -19.094 -12.199 5.167 1.00 94.81 203 GLN A N 1
ATOM 1585 C CA . GLN A 1 203 ? -18.301 -12.613 4.020 1.00 94.81 203 GLN A CA 1
ATOM 1586 C C . GLN A 1 203 ? -18.975 -12.081 2.761 1.00 94.81 203 GLN A C 1
ATOM 1588 O O . GLN A 1 203 ? -20.203 -11.981 2.705 1.00 94.81 203 GLN A O 1
ATOM 1593 N N . HIS A 1 204 ? -18.168 -11.757 1.759 1.00 96.00 204 HIS A N 1
ATOM 1594 C CA . HIS A 1 204 ? -18.676 -11.454 0.429 1.00 96.00 204 HIS A CA 1
ATOM 1595 C C . HIS A 1 204 ? -19.258 -12.723 -0.192 1.00 96.00 204 HIS A C 1
ATOM 1597 O O . HIS A 1 204 ? -18.625 -13.776 -0.139 1.00 96.00 204 HIS A O 1
ATOM 1603 N N . GLU A 1 205 ? -20.445 -12.629 -0.793 1.00 94.75 205 GLU A N 1
ATOM 1604 C CA . GLU A 1 205 ? -20.988 -13.724 -1.610 1.00 94.75 205 GLU A CA 1
ATOM 1605 C C . GLU A 1 205 ? -20.115 -13.948 -2.853 1.00 94.75 205 GLU A C 1
ATOM 1607 O O . GLU A 1 205 ? -19.854 -15.082 -3.249 1.00 94.75 205 GLU A O 1
ATOM 1612 N N . PHE A 1 206 ? -19.624 -12.850 -3.428 1.00 95.25 206 PHE A N 1
ATOM 1613 C CA . PHE A 1 206 ? -18.682 -12.811 -4.536 1.00 95.25 206 PHE A CA 1
ATOM 1614 C C . PHE A 1 206 ? -17.890 -11.501 -4.503 1.00 95.25 206 PHE A C 1
ATOM 1616 O O . PHE A 1 206 ? -18.319 -10.513 -3.907 1.00 95.25 206 PHE A O 1
ATOM 1623 N N . LEU A 1 207 ? -16.751 -11.475 -5.189 1.00 96.56 207 LEU A N 1
ATOM 1624 C CA . LEU A 1 207 ? -16.023 -10.247 -5.488 1.00 96.56 207 LEU A CA 1
ATOM 1625 C C . LEU A 1 207 ? -16.057 -10.039 -6.999 1.00 96.56 207 LEU A C 1
ATOM 1627 O O . LEU A 1 207 ? -15.864 -10.988 -7.739 1.00 96.56 207 LEU A O 1
ATOM 1631 N N . TYR A 1 208 ? -16.302 -8.822 -7.477 1.00 95.69 208 TYR A N 1
ATOM 1632 C CA . TYR A 1 208 ? -16.453 -8.570 -8.913 1.00 95.69 208 TYR A CA 1
ATOM 1633 C C . TYR A 1 208 ? -15.350 -7.660 -9.449 1.00 95.69 208 TYR A C 1
ATOM 1635 O O . TYR A 1 208 ? -15.051 -6.611 -8.877 1.00 95.69 208 TYR A O 1
ATOM 1643 N N . TRP A 1 209 ? -14.800 -8.026 -10.606 1.00 95.19 209 TRP A N 1
ATOM 1644 C CA . TRP A 1 209 ? -13.902 -7.180 -11.384 1.00 95.19 209 TRP A CA 1
ATOM 1645 C C . TRP A 1 209 ? -14.377 -7.078 -12.826 1.00 95.19 209 TRP A C 1
ATOM 1647 O O . TRP A 1 209 ? -14.719 -8.084 -13.446 1.00 95.19 209 TRP A O 1
ATOM 1657 N N . GLU A 1 210 ? -14.279 -5.876 -13.396 1.00 93.62 210 GLU A N 1
ATOM 1658 C CA . GLU A 1 210 ? -14.418 -5.653 -14.833 1.00 93.62 210 GLU A CA 1
ATOM 1659 C C . GLU A 1 210 ? -13.216 -4.912 -15.413 1.00 93.62 210 GLU A C 1
ATOM 1661 O O . GLU A 1 210 ? -12.641 -4.012 -14.798 1.00 93.62 210 GLU A O 1
ATOM 1666 N N . PHE A 1 211 ? -12.841 -5.277 -16.636 1.00 89.69 211 PHE A N 1
ATOM 1667 C CA . PHE A 1 211 ? -11.791 -4.603 -17.384 1.00 89.69 211 PHE A CA 1
ATOM 1668 C C . PHE A 1 211 ? -12.234 -4.432 -18.835 1.00 89.69 211 PHE A C 1
ATOM 1670 O O . PHE A 1 211 ? -12.621 -5.395 -19.495 1.00 89.69 211 PHE A O 1
ATOM 1677 N N . ARG A 1 212 ? -12.228 -3.186 -19.325 1.00 86.06 212 ARG A N 1
ATOM 1678 C CA . ARG A 1 212 ? -12.746 -2.826 -20.661 1.00 86.06 212 ARG A CA 1
ATOM 1679 C C . ARG A 1 212 ? -11.648 -2.544 -21.687 1.00 86.06 212 ARG A C 1
ATOM 1681 O O . ARG A 1 212 ? -11.922 -2.457 -22.884 1.00 86.06 212 ARG A O 1
ATOM 1688 N N . THR A 1 213 ? -10.407 -2.376 -21.239 1.00 79.31 213 THR A N 1
ATOM 1689 C CA . THR A 1 213 ? -9.281 -2.053 -22.119 1.00 79.31 213 THR A CA 1
ATOM 1690 C C . THR A 1 213 ? -8.841 -3.304 -22.878 1.00 79.31 213 THR A C 1
ATOM 1692 O O . THR A 1 213 ? -8.405 -4.274 -22.268 1.00 79.31 213 THR A O 1
ATOM 1695 N N . GLY A 1 214 ? -8.917 -3.278 -24.213 1.00 71.50 214 GLY A N 1
ATOM 1696 C CA . GLY A 1 214 ? -8.529 -4.418 -25.059 1.00 71.50 214 GLY A CA 1
ATOM 1697 C C . GLY A 1 214 ? -9.607 -5.498 -25.225 1.00 71.50 214 GLY A C 1
ATOM 1698 O O . GLY A 1 214 ? -9.298 -6.587 -25.702 1.00 71.50 214 GLY A O 1
ATOM 1699 N N . GLY A 1 215 ? -10.857 -5.196 -24.861 1.00 82.00 215 GLY A N 1
ATOM 1700 C CA . GLY A 1 215 ? -11.995 -6.120 -24.885 1.00 82.00 215 GLY A CA 1
ATOM 1701 C C . GLY A 1 215 ? -12.642 -6.239 -23.506 1.00 82.00 215 GLY A C 1
ATOM 1702 O O . GLY A 1 215 ? -12.017 -5.916 -22.500 1.00 82.00 215 GLY A O 1
ATOM 1703 N N . PHE A 1 216 ? -13.904 -6.671 -23.453 1.00 89.44 216 PHE A N 1
ATOM 1704 C CA . PHE A 1 216 ? -14.602 -6.875 -22.183 1.00 89.44 216 PHE A CA 1
ATOM 1705 C C . PHE A 1 216 ? -14.103 -8.149 -21.495 1.00 89.44 216 PHE A C 1
ATOM 1707 O O . PHE A 1 216 ? -14.132 -9.233 -22.079 1.00 89.44 216 PHE A O 1
ATOM 1714 N N . GLN A 1 217 ? -13.659 -8.005 -20.250 1.00 90.12 217 GLN A N 1
ATOM 1715 C CA . GLN A 1 217 ? -13.288 -9.095 -19.356 1.00 90.12 217 GLN A CA 1
ATOM 1716 C C . GLN A 1 217 ? -13.998 -8.903 -18.017 1.00 90.12 217 GLN A C 1
ATOM 1718 O O . GLN A 1 217 ? -14.141 -7.770 -17.553 1.00 90.12 217 GLN A O 1
ATOM 1723 N N . GLN A 1 218 ? -14.380 -10.014 -17.387 1.00 93.38 218 GLN A N 1
ATOM 1724 C CA . GLN A 1 218 ? -14.924 -10.031 -16.032 1.00 93.38 218 GLN A CA 1
ATOM 1725 C C . GLN A 1 218 ? -14.344 -11.195 -15.223 1.00 93.38 218 GLN A C 1
ATOM 1727 O O . GLN A 1 218 ? -13.992 -12.229 -15.799 1.00 93.38 218 GLN A O 1
ATOM 1732 N N . ALA A 1 219 ? -14.263 -11.018 -13.908 1.00 91.50 219 ALA A N 1
ATOM 1733 C CA . ALA A 1 219 ? -13.976 -12.069 -12.938 1.00 91.50 219 ALA A CA 1
ATOM 1734 C C . ALA A 1 219 ? -14.932 -11.935 -11.750 1.00 91.50 219 ALA A C 1
ATOM 1736 O O . ALA A 1 219 ? -15.299 -10.816 -11.380 1.0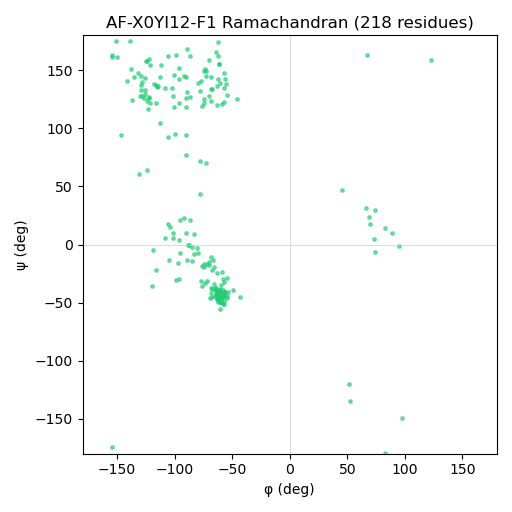0 91.50 219 ALA A O 1
ATOM 1737 N N . VAL A 1 220 ? -15.335 -13.087 -11.216 1.00 91.00 220 VAL A N 1
ATOM 1738 C CA . VAL A 1 220 ? -16.241 -13.256 -10.076 1.00 91.00 220 VAL A CA 1
ATOM 1739 C C . VAL A 1 220 ? -15.637 -14.291 -9.139 1.00 91.00 220 VAL A C 1
ATOM 1741 O O . VAL A 1 220 ? -15.116 -15.289 -9.694 1.00 91.00 220 VAL A O 1
#

Radius of gyration: 19.38 Å; Cα contacts (8 Å, |Δi|>4): 250; chains: 1; bounding box: 52×42×46 Å

Foldseek 3Di:
DDDPPDDDDDPQDDPPGDPDDPQVVLLVVQLVVVVVQLVDPDDDDDDSPDCPPDDPLDDVDLPPCPPPPADPLLSSNVSRVVVVVVSVVVVLVSCVVSVCQLVDKDKDKDPWAADCVRQHPPRPPCRLPPWPDGDQDPTCRTHPIDIDIDHPPQADPPDDDPADDDPQQVQCQVCVSVVHHGDPPGPHDHCVCVRSVHDDPDHDPDDKDWHPPPHTDIDD

InterPro domains:
  IPR000917 Sulfatase, N-terminal [PF00884] (19-180)
  IPR017850 Alkaline-phosphatase-like, core domain superfamily [G3DSA:3.40.720.10] (1-219)
  IPR017850 Alkaline-phosphatase-like, core domain superfamily [SSF53649] (17-215)
  IPR050738 Sulfatase enzyme [PTHR42693] (18-211)

Secondary structure (DSSP, 8-state):
-EETTEEPP-TTB-SS-B---HHHHHHHHHHHHHHHHHTSSS---------TTSSS---S--TT-TTSSS-HHHHHHHHHHHHHHHHHHHHHHHHHHTT-GGG--EEEE-SS---HHHH-TT-TT-TTTT----TTSSSHHHH---EEEE-TTTS-TT--------GGGHHHHHHHHHT-PPPTT------HHHHTT-------S---EEE-TTS-EEE-

Sequence (220 aa):
LWRNTEKVEFAGNSPENRKVYSHDLMTKEALGFVRRAAEGSKPFFLYAAYTIPHGKLHPPDDKPYGDKPWSQAEKNYAAMVTRMDRDVGRLLALLKELGIDEHTVVFFCSDNGWTPSYCGAKSEFKSGGPLRGNKGNLYEGGIRVPMLVRWPGRITPGAVSDQVWAFWDFLPTAADIAGADPPVGIDGLSMLPAILGREQRQQHEFLYWEFRTGGFQQAV

Solvent-accessible surface area (backbone atoms only — not comparable to full-atom values): 13682 Å² total; per-residue (Å²): 93,68,59,86,95,42,80,48,80,67,89,67,56,51,102,90,33,81,78,71,59,69,58,62,52,53,51,53,50,52,52,52,48,51,56,60,44,67,77,49,94,61,88,84,86,84,86,82,80,68,61,68,74,61,76,80,65,72,52,98,56,33,60,94,38,76,87,50,100,60,56,70,45,44,24,15,43,50,21,36,50,52,51,50,52,54,52,51,49,50,48,58,51,46,31,51,76,72,72,44,36,66,79,40,77,46,78,48,72,54,97,52,21,42,59,54,89,61,44,47,96,79,36,91,76,51,79,41,67,94,39,51,59,27,53,94,40,79,36,54,9,9,67,56,51,66,75,48,80,46,30,52,97,62,36,72,84,91,70,82,78,87,75,86,81,57,82,62,20,50,57,32,24,52,20,57,75,69,76,43,85,56,76,83,94,62,91,42,52,62,50,54,42,50,62,54,75,42,85,64,84,78,73,76,95,68,59,82,47,79,45,68,81,95,50,86,47,73,38,107

Organism: NCBI:txid412755

Nearest PDB structures (foldseek):
  7oqd-assembly1_AAA  TM=8.457E-01  e=8.017E-11  Bacteroides thetaiotaomicron VPI-5482
  6b0j-assembly1_B  TM=8.948E-01  e=6.961E-10  Pseudoalteromonas
  6bia-assembly1_A  TM=8.973E-01  e=7.273E-09  Pseudoalteromonas fuliginea
  1fsu-assembly1_A  TM=8.364E-01  e=9.728E-08  Homo sapiens
  7p24-assembly1_AAA  TM=8.656E-01  e=5.728E-06  Bacteroides thetaiotaomicron VPI-5482

pLDDT: mean 92.28, std 8.31, range [49.53, 98.88]